Protein AF-A0A6A7A1Z9-F1 (afdb_monomer_lite)

pLDDT: mean 94.37, std 4.96, range [67.94, 98.5]

Structure (mmCIF, N/CA/C/O backbone):
data_AF-A0A6A7A1Z9-F1
#
_entry.id   AF-A0A6A7A1Z9-F1
#
loop_
_atom_site.group_PDB
_atom_site.id
_atom_site.type_symbol
_atom_site.label_atom_id
_atom_site.label_alt_id
_atom_site.label_comp_id
_atom_site.label_asym_id
_atom_site.label_entity_id
_atom_site.label_seq_id
_atom_site.pdbx_PDB_ins_code
_atom_site.Cartn_x
_atom_site.Cartn_y
_atom_site.Cartn_z
_atom_site.occupancy
_atom_site.B_iso_or_equiv
_atom_site.auth_seq_id
_atom_site.auth_comp_id
_atom_site.auth_asym_id
_atom_site.auth_atom_id
_atom_site.pdbx_PDB_model_num
ATOM 1 N N . MET A 1 1 ? 16.306 0.313 -4.222 1.00 85.00 1 MET A N 1
ATOM 2 C CA . MET A 1 1 ? 15.863 0.149 -2.815 1.00 85.00 1 MET A CA 1
ATOM 3 C C . MET A 1 1 ? 15.657 1.479 -2.094 1.00 85.00 1 MET A C 1
ATOM 5 O O . MET A 1 1 ? 14.545 1.707 -1.637 1.00 85.00 1 MET A O 1
ATOM 9 N N . LEU A 1 2 ? 16.649 2.381 -2.042 1.00 94.88 2 LEU A N 1
ATOM 10 C CA . LEU A 1 2 ? 16.515 3.678 -1.349 1.00 94.88 2 LEU A CA 1
ATOM 11 C C . LEU A 1 2 ? 15.323 4.528 -1.832 1.00 94.88 2 LEU A C 1
ATOM 13 O O . LEU A 1 2 ? 14.575 5.044 -1.009 1.00 94.88 2 LEU A O 1
ATOM 17 N N . TRP A 1 3 ? 15.114 4.626 -3.151 1.00 96.19 3 TRP A N 1
ATOM 18 C CA . TRP A 1 3 ? 14.000 5.391 -3.727 1.00 96.19 3 TRP A CA 1
ATOM 19 C C . TRP A 1 3 ? 12.633 4.916 -3.212 1.00 96.19 3 TRP A C 1
ATOM 21 O O . TRP A 1 3 ? 11.876 5.712 -2.663 1.00 96.19 3 TRP A O 1
ATOM 31 N N . VAL A 1 4 ? 12.357 3.608 -3.298 1.00 96.06 4 VAL A N 1
ATOM 32 C CA . VAL A 1 4 ? 11.099 3.009 -2.812 1.00 96.06 4 VAL A CA 1
ATOM 33 C C . VAL A 1 4 ? 10.915 3.278 -1.322 1.00 96.06 4 VAL A C 1
ATOM 35 O O . VAL A 1 4 ? 9.828 3.658 -0.897 1.00 96.06 4 VAL A O 1
ATOM 38 N N . TRP A 1 5 ? 11.979 3.120 -0.530 1.00 96.69 5 TRP A N 1
ATOM 39 C CA . TRP A 1 5 ? 11.922 3.358 0.910 1.00 96.69 5 TRP A CA 1
ATOM 40 C C . TRP A 1 5 ? 11.535 4.804 1.240 1.00 96.69 5 TRP A C 1
ATOM 42 O O . TRP A 1 5 ? 10.653 5.021 2.066 1.00 96.69 5 TRP A O 1
ATOM 52 N N . LEU A 1 6 ? 12.136 5.792 0.567 1.00 97.25 6 LEU A N 1
ATOM 53 C CA . LEU A 1 6 ? 11.834 7.205 0.804 1.00 97.25 6 LEU A CA 1
ATOM 54 C C . LEU A 1 6 ? 10.418 7.592 0.347 1.00 97.25 6 LEU A C 1
ATOM 56 O O . LEU A 1 6 ? 9.717 8.304 1.065 1.00 97.25 6 LEU A O 1
ATOM 60 N N . VAL A 1 7 ? 9.973 7.094 -0.809 1.00 97.00 7 VAL A N 1
ATOM 61 C CA . VAL A 1 7 ? 8.607 7.315 -1.316 1.00 97.00 7 VAL A CA 1
ATOM 62 C C . VAL A 1 7 ? 7.569 6.702 -0.368 1.00 97.00 7 VAL A C 1
ATOM 64 O O . VAL A 1 7 ? 6.561 7.329 -0.032 1.00 97.00 7 VAL A O 1
ATOM 67 N N . MET A 1 8 ? 7.834 5.497 0.143 1.00 96.69 8 MET A N 1
ATOM 68 C CA . MET A 1 8 ? 6.981 4.862 1.148 1.00 96.69 8 MET A CA 1
ATOM 69 C C . MET A 1 8 ? 7.016 5.599 2.485 1.00 96.69 8 MET A C 1
ATOM 71 O O . MET A 1 8 ? 5.975 5.740 3.127 1.00 96.69 8 MET A O 1
ATOM 75 N N . LEU A 1 9 ? 8.172 6.129 2.895 1.00 96.75 9 LEU A N 1
ATOM 76 C CA . LEU A 1 9 ? 8.266 6.975 4.081 1.00 96.75 9 LEU A CA 1
ATOM 77 C C . LEU A 1 9 ? 7.333 8.187 3.948 1.00 96.75 9 LEU A C 1
ATOM 79 O O . LEU A 1 9 ? 6.544 8.436 4.858 1.00 96.75 9 LEU A O 1
ATOM 83 N N . GLN A 1 10 ? 7.323 8.871 2.800 1.00 96.31 10 GLN A N 1
ATOM 84 C CA . GLN A 1 10 ? 6.397 9.983 2.548 1.00 96.31 10 GLN A CA 1
ATOM 85 C C . GLN A 1 10 ? 4.931 9.566 2.656 1.00 96.31 10 GLN A C 1
ATOM 87 O O . GLN A 1 10 ? 4.157 10.238 3.340 1.00 96.31 10 GLN A O 1
ATOM 92 N N . PHE A 1 11 ? 4.549 8.444 2.038 1.00 96.75 11 PHE A N 1
ATOM 93 C CA . PHE A 1 11 ? 3.192 7.911 2.171 1.00 96.75 11 PHE A CA 1
ATOM 94 C C . PHE A 1 11 ? 2.829 7.656 3.640 1.00 96.75 11 PHE A C 1
ATOM 96 O O . PHE A 1 11 ? 1.769 8.081 4.096 1.00 96.75 11 PHE A O 1
ATOM 103 N N . THR A 1 12 ? 3.714 7.016 4.411 1.00 96.19 12 THR A N 1
ATOM 104 C CA . THR A 1 12 ? 3.440 6.712 5.826 1.00 96.19 12 THR A CA 1
ATOM 105 C C . THR A 1 12 ? 3.370 7.958 6.710 1.00 96.19 12 THR A C 1
ATOM 107 O O . THR A 1 12 ? 2.589 7.966 7.664 1.00 96.19 12 THR A O 1
ATOM 110 N N . LEU A 1 13 ? 4.135 9.011 6.401 1.00 96.94 13 LEU A N 1
ATOM 111 C CA . LEU A 1 13 ? 4.052 10.304 7.084 1.00 96.94 13 LEU A CA 1
ATOM 112 C C . LEU A 1 13 ? 2.709 10.981 6.796 1.00 96.94 13 LEU A C 1
ATOM 114 O O . LEU A 1 13 ? 2.025 11.404 7.728 1.00 96.94 13 LEU A O 1
ATOM 118 N N . HIS A 1 14 ? 2.292 11.021 5.528 1.00 96.69 14 HIS A N 1
ATOM 119 C CA . HIS A 1 14 ? 0.972 11.525 5.139 1.00 96.69 14 HIS A CA 1
ATOM 120 C C . HIS A 1 14 ? -0.167 10.766 5.798 1.00 96.69 14 HIS A C 1
ATOM 122 O O . HIS A 1 14 ? -1.111 11.378 6.291 1.00 96.69 14 HIS A O 1
ATOM 128 N N . ASN A 1 15 ? -0.048 9.443 5.858 1.00 95.56 15 ASN A N 1
ATOM 129 C CA . ASN A 1 15 ? -1.079 8.588 6.418 1.00 95.56 15 ASN A CA 1
ATOM 130 C C . ASN A 1 15 ? -1.309 8.816 7.916 1.00 95.56 15 ASN A C 1
ATOM 132 O O . ASN A 1 15 ? -2.441 8.683 8.374 1.00 95.56 15 ASN A O 1
ATOM 136 N N . GLN A 1 16 ? -0.271 9.201 8.662 1.00 95.06 16 GLN A N 1
ATOM 137 C CA . GLN A 1 16 ? -0.332 9.303 10.123 1.00 95.06 16 GLN A CA 1
ATOM 138 C C . GLN A 1 16 ? -0.456 10.737 10.656 1.00 95.06 16 GLN A C 1
ATOM 140 O O . GLN A 1 16 ? -0.955 10.920 11.759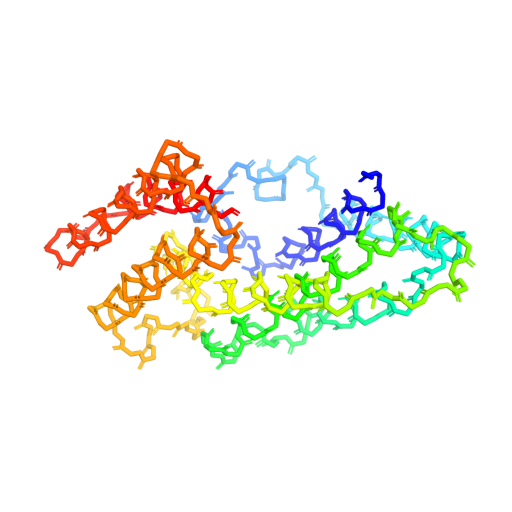 1.00 95.06 16 GLN A O 1
ATOM 145 N N . ARG A 1 17 ? 0.005 11.766 9.927 1.00 95.38 17 ARG A N 1
ATOM 146 C CA . ARG A 1 17 ? 0.184 13.131 10.479 1.00 95.38 17 ARG A CA 1
ATOM 147 C C . ARG A 1 17 ? -1.100 13.885 10.842 1.00 95.38 17 ARG A C 1
ATOM 149 O O . ARG A 1 17 ? -1.019 14.902 11.528 1.00 95.38 17 ARG A O 1
ATOM 156 N N . ARG A 1 18 ? -2.258 13.454 10.338 1.00 93.38 18 ARG A N 1
ATOM 157 C CA . ARG A 1 18 ? -3.542 14.145 10.530 1.00 93.38 18 ARG A CA 1
ATOM 158 C C . ARG A 1 18 ? -4.154 13.816 11.901 1.00 93.38 18 ARG A C 1
ATOM 160 O O . ARG A 1 18 ? -4.056 12.663 12.317 1.00 93.38 18 ARG A O 1
ATOM 167 N N . PRO A 1 19 ? -4.815 14.771 12.585 1.00 92.50 19 PRO A N 1
ATOM 168 C CA . PRO A 1 19 ? -5.460 14.514 13.876 1.00 92.50 19 PRO A CA 1
ATOM 169 C C . PRO A 1 19 ? -6.416 13.315 13.847 1.00 92.50 19 PRO A C 1
ATOM 171 O O . PRO A 1 19 ? -6.385 12.472 14.740 1.00 92.50 19 PRO A O 1
ATOM 174 N N . GLU A 1 20 ? -7.207 13.187 12.784 1.00 91.62 20 GLU A N 1
ATOM 175 C CA . GLU A 1 20 ? -8.169 12.100 12.604 1.00 91.62 20 GLU A CA 1
ATOM 176 C C . GLU A 1 20 ? -7.462 10.747 12.449 1.00 91.62 20 GLU A C 1
ATOM 178 O O . GLU A 1 20 ? -7.899 9.749 13.019 1.00 91.62 20 GLU A O 1
ATOM 183 N N . SER A 1 21 ? -6.333 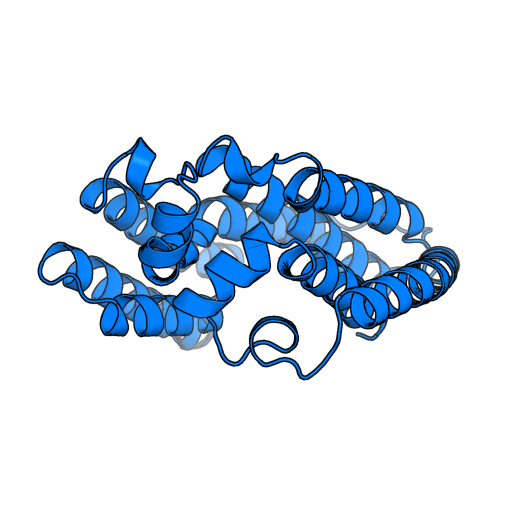10.722 11.730 1.00 92.81 21 SER A N 1
ATOM 184 C CA . SER A 1 21 ? -5.497 9.524 11.594 1.00 92.81 21 SER A CA 1
ATOM 185 C C . SER A 1 21 ? -4.854 9.116 12.916 1.00 92.81 21 SER A C 1
ATOM 187 O O . SER A 1 21 ? -4.749 7.927 13.195 1.00 92.81 21 SER A O 1
ATOM 189 N N . ILE A 1 22 ? -4.458 10.074 13.758 1.00 95.06 22 ILE A N 1
ATOM 190 C CA . ILE A 1 22 ? -3.911 9.787 15.091 1.00 95.06 22 ILE A CA 1
ATOM 191 C C . ILE A 1 22 ? -4.991 9.172 15.989 1.00 95.06 22 ILE A C 1
ATOM 193 O O . ILE A 1 22 ? -4.706 8.227 16.721 1.00 95.06 22 ILE A O 1
ATOM 197 N N . ILE A 1 23 ? -6.232 9.663 15.931 1.00 93.06 23 ILE A N 1
ATOM 198 C CA . ILE A 1 23 ? -7.362 9.090 16.684 1.00 93.06 23 ILE A CA 1
ATOM 199 C C . ILE A 1 23 ? -7.640 7.647 16.235 1.00 93.06 23 ILE A C 1
ATOM 201 O O . ILE A 1 23 ? -7.760 6.757 17.074 1.00 93.06 23 ILE A O 1
ATOM 205 N N . GLU A 1 24 ? -7.689 7.399 14.925 1.00 93.00 24 GLU A N 1
ATOM 206 C CA . GLU A 1 24 ? -7.852 6.053 14.359 1.00 93.00 24 GLU A CA 1
ATOM 207 C C . GLU A 1 24 ? -6.711 5.116 14.761 1.00 93.00 24 GLU A C 1
ATOM 209 O O . GLU A 1 24 ? -6.946 3.994 15.218 1.00 93.00 24 GLU A O 1
ATOM 214 N N . ASP A 1 25 ? -5.467 5.572 14.628 1.00 95.38 25 ASP A N 1
ATOM 215 C CA . ASP A 1 25 ? -4.307 4.753 14.943 1.00 95.38 25 ASP A CA 1
ATOM 216 C C . ASP A 1 25 ? -4.141 4.533 16.452 1.00 95.38 25 ASP A C 1
ATOM 218 O O . ASP A 1 25 ? -3.613 3.496 16.833 1.00 95.38 25 ASP A O 1
ATOM 222 N N . ASN A 1 26 ? -4.631 5.411 17.332 1.00 95.75 26 ASN A N 1
ATOM 223 C CA . ASN A 1 26 ? -4.683 5.120 18.772 1.00 95.75 26 ASN A CA 1
ATOM 224 C C . ASN A 1 26 ? -5.536 3.881 19.086 1.00 95.75 26 ASN A C 1
ATOM 226 O O . ASN A 1 26 ? -5.249 3.165 20.043 1.00 95.75 26 ASN A O 1
ATOM 230 N N . ILE A 1 27 ? -6.554 3.607 18.268 1.00 95.19 27 ILE A N 1
ATOM 231 C CA . ILE A 1 27 ? -7.406 2.422 18.399 1.00 95.19 27 ILE A CA 1
ATOM 232 C C . ILE A 1 27 ? -6.734 1.226 17.719 1.00 95.19 27 ILE A C 1
ATOM 234 O O . ILE A 1 27 ? -6.479 0.198 18.345 1.00 95.19 27 ILE A O 1
ATOM 238 N N . ASN A 1 28 ? -6.419 1.356 16.429 1.00 93.62 28 ASN A N 1
ATOM 239 C CA . ASN A 1 28 ? -5.992 0.219 15.616 1.00 93.62 28 ASN A CA 1
ATOM 240 C C . ASN A 1 28 ? -4.511 -0.147 15.840 1.00 93.62 28 ASN A C 1
ATOM 242 O O . ASN A 1 28 ? -4.133 -1.324 15.776 1.00 93.62 28 ASN A O 1
ATOM 246 N N . LYS A 1 29 ? -3.652 0.868 16.005 1.00 94.25 29 LYS A N 1
ATOM 247 C CA . LYS A 1 29 ? -2.185 0.800 15.862 1.00 94.25 29 LYS A CA 1
ATOM 248 C C . LYS A 1 29 ? -1.437 1.705 16.872 1.00 94.25 29 LYS A C 1
ATOM 250 O O . LYS A 1 29 ? -0.551 2.458 16.452 1.00 94.25 29 LYS A O 1
ATOM 255 N N . PRO A 1 30 ? -1.708 1.625 18.195 1.00 95.81 30 PRO A N 1
ATOM 256 C CA . PRO A 1 30 ? -1.188 2.579 19.192 1.00 95.81 30 PRO A CA 1
ATOM 257 C C . PRO A 1 30 ? 0.343 2.604 19.315 1.00 95.81 30 PRO A C 1
ATOM 259 O O . PRO A 1 30 ? 0.917 3.543 19.850 1.00 95.81 30 PRO A O 1
ATOM 262 N N . TRP A 1 31 ? 1.031 1.582 18.802 1.00 96.06 31 TRP A N 1
ATOM 263 C CA . TRP A 1 31 ? 2.493 1.503 18.772 1.00 96.06 31 TRP A CA 1
ATOM 264 C C . TRP A 1 31 ? 3.150 2.366 17.678 1.00 96.06 31 TRP A C 1
ATOM 266 O O . TRP A 1 31 ? 4.383 2.425 17.618 1.00 96.06 31 TRP A O 1
ATOM 276 N N . ARG A 1 32 ? 2.365 2.971 16.773 1.00 96.69 32 ARG A N 1
ATOM 277 C CA . ARG A 1 32 ? 2.870 3.835 15.695 1.00 96.69 32 ARG A CA 1
ATOM 278 C C . ARG A 1 32 ? 3.504 5.119 16.257 1.00 96.69 32 ARG A C 1
ATOM 280 O O . ARG A 1 32 ? 3.057 5.603 17.293 1.00 96.69 32 ARG A O 1
ATOM 287 N N . PRO A 1 33 ? 4.503 5.714 15.569 1.00 97.31 33 PRO A N 1
ATOM 288 C CA . PRO A 1 33 ? 5.288 6.825 16.112 1.00 97.31 33 PRO A CA 1
ATOM 289 C C . PRO A 1 33 ? 4.488 8.044 16.587 1.00 97.31 33 PRO A C 1
ATOM 291 O O . PRO A 1 33 ? 4.838 8.618 17.615 1.00 97.31 33 PRO A O 1
ATOM 294 N N . LEU A 1 34 ? 3.449 8.449 15.849 1.00 97.31 34 LEU A N 1
ATOM 295 C CA . LEU A 1 34 ? 2.630 9.617 16.191 1.00 97.31 34 LEU A CA 1
ATOM 296 C C . LEU A 1 34 ? 1.646 9.333 17.344 1.00 97.31 34 LEU A C 1
ATOM 298 O O . LEU A 1 34 ? 1.697 10.074 18.324 1.00 97.31 34 LEU A O 1
ATOM 302 N N . PRO A 1 35 ? 0.827 8.260 17.308 1.00 96.56 35 PRO A N 1
ATOM 303 C CA . PRO A 1 35 ? -0.001 7.857 18.452 1.00 96.56 35 PRO A CA 1
ATOM 304 C C . PRO A 1 35 ? 0.794 7.656 19.744 1.00 96.56 35 PRO A C 1
ATOM 306 O O . PRO A 1 35 ? 0.374 8.099 20.806 1.00 96.56 35 PRO A O 1
ATOM 309 N N . SER A 1 36 ? 1.985 7.053 19.656 1.00 97.12 36 SER A N 1
ATOM 310 C CA . SER A 1 36 ? 2.830 6.791 20.823 1.00 97.12 36 SER A CA 1
ATOM 311 C C . SER A 1 36 ? 3.710 7.980 21.240 1.00 97.12 36 SER A C 1
ATOM 313 O O . SER A 1 36 ? 4.612 7.796 22.055 1.00 97.12 36 SER A O 1
ATOM 315 N N . GLY A 1 37 ? 3.566 9.154 20.616 1.00 96.25 37 GLY A N 1
ATOM 316 C CA . GLY A 1 37 ? 4.324 10.363 20.961 1.00 96.25 37 GLY A CA 1
ATOM 317 C C . GLY A 1 37 ? 5.837 10.319 20.695 1.00 96.25 37 GLY A C 1
ATOM 318 O O . GLY A 1 37 ? 6.561 11.174 21.196 1.00 96.25 37 GLY A O 1
ATOM 319 N N . ARG A 1 38 ? 6.345 9.364 19.900 1.00 97.56 38 ARG A N 1
ATOM 320 C CA . ARG A 1 38 ? 7.786 9.263 19.559 1.00 97.56 38 ARG A CA 1
ATOM 321 C C . ARG A 1 38 ? 8.247 10.364 18.604 1.00 97.56 38 ARG A C 1
ATOM 323 O O . ARG A 1 38 ? 9.441 10.610 18.474 1.00 97.56 38 ARG A O 1
ATOM 330 N N . ILE A 1 39 ? 7.309 10.998 17.907 1.00 97.62 39 ILE A N 1
ATOM 331 C CA . ILE A 1 39 ? 7.545 12.161 17.055 1.00 97.62 39 ILE A CA 1
ATOM 332 C C . ILE A 1 39 ? 6.347 13.103 17.157 1.00 97.62 39 ILE A C 1
ATOM 334 O O . ILE A 1 39 ? 5.206 12.656 17.251 1.00 97.62 39 ILE A O 1
ATOM 338 N N . SER A 1 40 ? 6.590 14.413 17.131 1.00 97.44 40 SER A N 1
ATOM 339 C CA . SER A 1 40 ? 5.515 15.407 17.069 1.00 97.44 40 SER A CA 1
ATOM 340 C C . SER A 1 40 ? 4.978 15.557 15.642 1.00 97.44 40 SER A C 1
ATOM 342 O O . SER A 1 40 ? 5.693 15.316 14.669 1.00 97.44 40 SER A O 1
ATOM 344 N N . VAL A 1 41 ? 3.744 16.049 15.487 1.00 97.12 41 VAL A N 1
ATOM 345 C CA . VAL A 1 41 ? 3.179 16.387 14.162 1.00 97.12 41 VAL A CA 1
ATOM 346 C C . VAL A 1 41 ? 4.068 17.396 13.422 1.00 97.12 41 VAL A C 1
ATOM 348 O O . VAL A 1 41 ? 4.300 17.263 12.222 1.00 97.12 41 VAL A O 1
ATOM 351 N N . LYS A 1 42 ? 4.641 18.372 14.143 1.00 97.69 42 LYS A N 1
ATOM 352 C CA . LYS A 1 42 ? 5.612 19.327 13.584 1.00 97.69 42 LYS A CA 1
ATOM 353 C C . LYS A 1 42 ? 6.861 18.614 13.054 1.00 97.69 42 LYS A C 1
ATOM 355 O O . LYS A 1 42 ? 7.288 18.900 11.939 1.00 97.69 42 LYS A O 1
ATOM 360 N N . GLY A 1 43 ? 7.407 17.662 13.814 1.00 97.88 43 GLY A N 1
ATOM 361 C CA . GLY A 1 43 ? 8.542 16.840 13.388 1.00 97.88 43 GLY A CA 1
ATOM 362 C C . GLY A 1 43 ? 8.223 15.981 12.163 1.00 97.88 43 GLY A C 1
ATOM 363 O O . GLY A 1 43 ? 9.008 15.942 11.221 1.00 97.88 43 GLY A O 1
ATOM 364 N N . ALA A 1 44 ? 7.041 15.361 12.123 1.00 97.62 44 ALA A N 1
ATOM 365 C CA . ALA A 1 44 ? 6.588 14.583 10.971 1.00 97.62 44 ALA A CA 1
ATOM 366 C C . ALA A 1 44 ? 6.437 15.449 9.705 1.00 97.62 44 ALA A C 1
ATOM 368 O O . ALA A 1 44 ? 6.855 15.030 8.628 1.00 97.62 44 ALA A O 1
ATOM 369 N N . ASN A 1 45 ? 5.911 16.674 9.828 1.00 97.31 45 ASN A N 1
ATOM 370 C CA . ASN A 1 45 ? 5.833 17.625 8.713 1.00 97.31 45 ASN A CA 1
ATOM 371 C C . ASN A 1 45 ? 7.222 18.075 8.233 1.00 97.31 45 ASN A C 1
ATOM 373 O O . ASN A 1 45 ? 7.434 18.210 7.030 1.00 97.31 45 ASN A O 1
ATOM 377 N N . TYR A 1 46 ? 8.179 18.267 9.147 1.00 97.88 46 TYR A N 1
ATOM 378 C CA . TYR A 1 46 ? 9.560 18.575 8.773 1.00 97.88 46 TYR A CA 1
ATOM 379 C C . TYR A 1 46 ? 10.213 17.416 8.004 1.00 97.88 46 TYR A C 1
ATOM 381 O O . TYR A 1 46 ? 10.780 17.631 6.935 1.00 97.88 46 TYR A O 1
ATOM 389 N N . LEU A 1 47 ? 10.068 16.175 8.486 1.00 97.44 47 LEU A N 1
ATOM 390 C CA . LEU A 1 47 ? 10.541 14.989 7.759 1.00 97.44 47 LEU A CA 1
ATOM 391 C C . LEU A 1 47 ? 9.876 14.856 6.387 1.00 97.44 47 LEU A C 1
ATOM 393 O O . LEU A 1 47 ? 10.539 14.511 5.411 1.00 97.44 47 LEU A O 1
ATOM 397 N N . LEU A 1 48 ? 8.580 15.155 6.292 1.00 96.88 48 LEU A N 1
ATOM 398 C CA . LEU A 1 48 ? 7.856 15.126 5.027 1.00 96.88 48 LEU A CA 1
ATOM 399 C C . LEU A 1 48 ? 8.427 16.151 4.033 1.00 96.88 48 LEU A C 1
ATOM 401 O O . LEU A 1 48 ? 8.647 15.824 2.871 1.00 96.88 48 LEU A O 1
ATOM 405 N N . PHE A 1 49 ? 8.737 17.364 4.491 1.00 97.56 49 PHE A N 1
ATOM 406 C CA . PHE A 1 49 ? 9.388 18.382 3.665 1.00 97.56 49 PHE A CA 1
ATOM 407 C C . PHE A 1 49 ? 10.779 17.939 3.182 1.00 97.56 49 PHE A C 1
ATOM 409 O O . PHE A 1 49 ? 11.062 17.984 1.987 1.00 97.56 49 PHE A O 1
ATOM 416 N N . VAL A 1 50 ? 11.630 17.442 4.086 1.00 97.38 50 VAL A N 1
ATOM 417 C CA . VAL A 1 50 ? 12.981 16.970 3.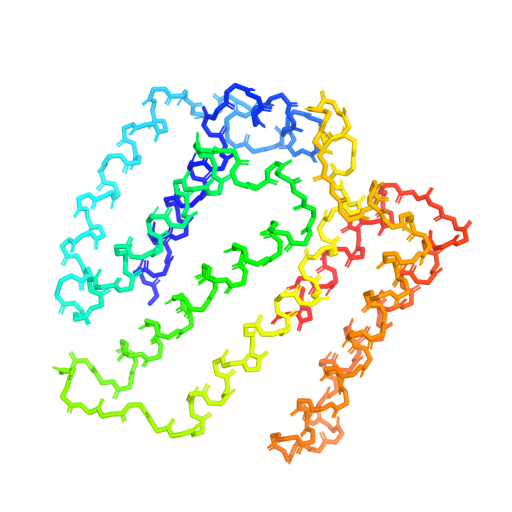733 1.00 97.38 50 VAL A CA 1
ATOM 418 C C . VAL A 1 50 ? 12.922 15.806 2.741 1.00 97.38 50 VAL A C 1
ATOM 420 O O . VAL A 1 50 ? 13.662 15.784 1.758 1.00 97.38 50 VAL A O 1
ATOM 423 N N . THR A 1 51 ? 12.013 14.854 2.959 1.00 96.31 51 THR A N 1
ATOM 424 C CA . THR A 1 51 ? 11.827 13.723 2.041 1.00 96.31 51 THR A CA 1
ATOM 425 C C . THR A 1 51 ? 11.301 14.173 0.680 1.00 96.31 51 THR A C 1
ATOM 427 O O . THR A 1 51 ? 11.756 13.634 -0.322 1.00 96.31 51 THR A O 1
ATOM 430 N N . TYR A 1 52 ? 10.443 15.199 0.594 1.00 97.19 52 TYR A N 1
ATOM 431 C CA . TYR A 1 52 ? 10.054 15.787 -0.696 1.00 97.19 52 TYR A CA 1
ATOM 432 C C . TYR A 1 52 ? 11.248 16.286 -1.497 1.00 97.19 52 TYR A C 1
ATOM 434 O O . TYR A 1 52 ? 11.359 15.950 -2.676 1.00 97.19 52 TYR A O 1
ATOM 442 N N . LEU A 1 53 ? 12.163 17.024 -0.870 1.00 97.19 53 LEU A N 1
ATOM 443 C CA . LEU A 1 53 ? 13.361 17.509 -1.553 1.00 97.19 53 LEU A CA 1
ATOM 444 C C . LEU A 1 53 ? 14.258 16.348 -1.997 1.00 97.19 53 LEU A C 1
ATOM 446 O O . LEU A 1 53 ? 14.608 16.248 -3.173 1.00 97.19 53 LEU A O 1
ATOM 450 N N . ALA A 1 54 ? 14.568 15.430 -1.077 1.00 96.69 54 ALA A N 1
ATOM 451 C CA . ALA A 1 54 ? 15.454 14.301 -1.346 1.00 96.69 54 ALA A CA 1
ATOM 452 C C . ALA A 1 54 ? 14.912 13.381 -2.453 1.00 96.69 54 ALA A C 1
ATOM 454 O O . ALA A 1 54 ? 15.642 13.014 -3.374 1.00 96.69 54 ALA A O 1
ATOM 455 N N . VAL A 1 55 ? 13.624 13.031 -2.398 1.00 97.00 55 VAL A N 1
ATOM 456 C CA . VAL A 1 55 ? 12.999 12.144 -3.387 1.00 97.00 55 VAL A CA 1
ATOM 457 C C . VAL A 1 55 ? 12.827 12.838 -4.727 1.00 97.00 55 VAL A C 1
ATOM 459 O O . VAL A 1 55 ? 12.979 12.173 -5.746 1.00 97.00 55 VAL A O 1
ATOM 462 N N . SER A 1 56 ? 12.570 14.147 -4.767 1.00 97.62 56 SER A N 1
ATOM 463 C CA . SER A 1 56 ? 12.500 14.883 -6.037 1.00 97.62 56 SER A CA 1
ATOM 464 C C . SER A 1 56 ? 13.831 14.815 -6.786 1.00 97.62 56 SER A C 1
ATOM 466 O O . SER A 1 56 ? 13.856 14.425 -7.953 1.00 97.62 56 SER A O 1
ATOM 468 N N . VAL A 1 57 ? 14.941 15.109 -6.096 1.00 97.44 57 VAL A N 1
ATOM 469 C CA . VAL A 1 57 ? 16.295 15.023 -6.670 1.00 97.44 57 VAL A CA 1
ATOM 470 C C . VAL A 1 57 ? 16.601 13.595 -7.113 1.00 97.44 57 VAL A C 1
ATOM 472 O O . VAL A 1 57 ? 16.997 13.376 -8.256 1.00 97.44 57 VAL A O 1
ATOM 475 N N . LEU A 1 58 ? 16.354 12.613 -6.244 1.00 96.56 58 LEU A N 1
ATOM 476 C CA . LEU A 1 58 ? 16.621 11.213 -6.556 1.00 96.56 58 LEU A CA 1
ATOM 477 C C . LEU A 1 58 ? 15.762 10.712 -7.729 1.00 96.56 58 LEU A C 1
ATOM 479 O O . LEU A 1 58 ? 16.247 9.982 -8.584 1.00 96.56 58 LEU A O 1
ATOM 483 N N . SER A 1 59 ? 14.495 11.120 -7.806 1.00 96.38 59 SER A N 1
ATOM 484 C CA . SER A 1 59 ? 13.593 10.738 -8.900 1.00 96.38 59 SER A CA 1
ATOM 485 C C . SER A 1 59 ? 14.007 11.357 -10.229 1.00 96.38 59 SER A C 1
ATOM 487 O O . SER A 1 59 ? 13.839 10.718 -11.264 1.00 96.38 59 SER A O 1
ATOM 489 N N . PHE A 1 60 ? 14.543 12.580 -10.208 1.00 95.19 60 PHE A N 1
ATOM 490 C CA . PHE A 1 60 ? 15.118 13.215 -11.389 1.00 95.19 60 PHE A CA 1
ATOM 491 C C . PHE A 1 60 ? 16.361 12.457 -11.870 1.00 95.19 60 PHE A C 1
ATOM 493 O O . PHE A 1 60 ? 16.416 12.060 -13.029 1.00 95.19 60 PHE A O 1
ATOM 500 N N . GLN A 1 61 ? 17.303 12.169 -10.966 1.00 93.88 61 GLN A N 1
ATOM 501 C CA . GLN A 1 61 ? 18.529 11.423 -11.282 1.00 93.88 61 GLN A CA 1
ATOM 502 C C . GLN A 1 61 ? 18.254 10.011 -11.814 1.00 93.88 61 GLN A C 1
ATOM 504 O O . GLN A 1 61 ? 18.983 9.523 -12.667 1.00 93.88 61 GLN A O 1
ATOM 509 N N . LEU A 1 62 ? 17.201 9.362 -11.315 1.00 93.00 62 LEU A N 1
ATOM 510 C CA . LEU A 1 62 ? 16.798 8.015 -11.719 1.00 93.00 62 LEU A CA 1
ATOM 511 C C . LEU A 1 62 ? 15.819 7.990 -12.908 1.00 93.00 62 LEU A C 1
ATOM 513 O O . LEU A 1 62 ? 15.299 6.927 -13.238 1.00 93.00 62 LEU A O 1
ATOM 517 N N . GLY A 1 63 ? 15.489 9.139 -13.509 1.00 92.38 63 GLY A N 1
ATOM 518 C CA . GLY A 1 63 ? 14.583 9.199 -14.663 1.00 92.38 63 GLY A CA 1
ATOM 519 C C . GLY A 1 63 ? 13.138 8.759 -14.369 1.00 92.38 63 GLY A C 1
ATOM 520 O O . GLY A 1 63 ? 12.418 8.334 -15.273 1.00 92.38 63 GLY A O 1
ATOM 521 N N . VAL A 1 64 ? 12.688 8.848 -13.112 1.00 95.00 64 VAL A N 1
ATOM 522 C CA . VAL A 1 64 ? 11.339 8.438 -12.662 1.00 95.00 64 VAL A CA 1
ATOM 523 C C . VAL A 1 64 ? 10.517 9.590 -12.078 1.00 95.00 64 VAL A C 1
ATOM 525 O O . VAL A 1 64 ? 9.519 9.359 -11.394 1.00 95.00 64 VAL A O 1
ATOM 528 N N . ILE A 1 65 ? 10.888 10.840 -12.364 1.00 95.69 65 ILE A N 1
ATOM 529 C CA . ILE A 1 65 ? 10.210 12.028 -11.824 1.00 95.69 65 ILE A CA 1
ATOM 530 C C . ILE A 1 65 ? 8.696 12.034 -12.089 1.00 95.69 65 ILE A C 1
ATOM 532 O O . ILE A 1 65 ? 7.923 12.344 -11.186 1.00 95.69 65 ILE A O 1
ATOM 536 N N . THR A 1 66 ? 8.244 11.591 -13.267 1.00 95.44 66 THR A N 1
ATOM 537 C CA . THR A 1 66 ? 6.811 11.491 -13.591 1.00 95.44 66 THR A CA 1
ATOM 538 C C . THR A 1 66 ? 6.076 10.53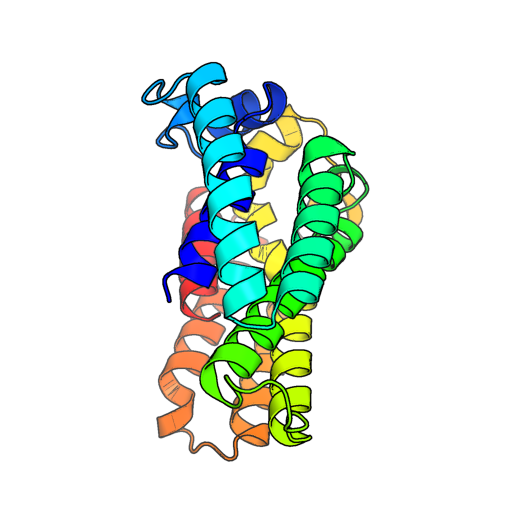1 -12.657 1.00 95.44 66 THR A C 1
ATOM 540 O O . THR A 1 66 ? 4.999 10.858 -12.164 1.00 95.44 66 THR A O 1
ATOM 543 N N . HIS A 1 67 ? 6.671 9.373 -12.354 1.00 96.62 67 HIS A N 1
ATOM 544 C CA . HIS A 1 67 ? 6.094 8.413 -11.412 1.00 96.62 67 HIS A CA 1
ATOM 545 C C . HIS A 1 67 ? 5.973 9.019 -10.019 1.00 96.62 67 HIS A C 1
ATOM 547 O O . HIS A 1 67 ? 4.948 8.858 -9.363 1.00 96.62 67 HIS A O 1
ATOM 553 N N . PHE A 1 68 ? 7.006 9.740 -9.584 1.00 97.50 68 PHE A N 1
ATOM 554 C CA . PHE A 1 68 ? 7.018 10.395 -8.287 1.00 97.50 68 PHE A CA 1
ATOM 555 C C . PHE A 1 68 ? 5.956 11.499 -8.165 1.00 97.50 68 PHE A C 1
ATOM 557 O O . PHE A 1 68 ? 5.260 11.565 -7.151 1.00 97.50 68 PHE A O 1
ATOM 564 N N . VAL A 1 69 ? 5.787 12.334 -9.195 1.00 98.12 69 VAL A N 1
ATOM 565 C CA . VAL A 1 69 ? 4.759 13.389 -9.215 1.00 98.12 69 VAL A CA 1
ATOM 566 C C . VAL A 1 69 ? 3.357 12.781 -9.165 1.00 98.12 69 VAL A C 1
ATOM 568 O O . VAL A 1 69 ? 2.543 13.196 -8.339 1.00 98.12 69 VAL A O 1
ATOM 571 N N . VAL A 1 70 ? 3.086 11.761 -9.987 1.00 98.31 70 VAL A N 1
ATOM 572 C CA . VAL A 1 70 ? 1.791 11.060 -9.984 1.00 98.31 70 VAL A CA 1
ATOM 573 C C . VAL A 1 70 ? 1.540 10.389 -8.634 1.00 98.31 70 VAL A C 1
ATOM 575 O O . VAL A 1 70 ? 0.472 10.577 -8.054 1.00 98.31 70 VAL A O 1
ATOM 578 N N . PHE A 1 71 ? 2.527 9.671 -8.091 1.00 98.12 71 PHE A N 1
ATOM 579 C CA . PHE A 1 71 ? 2.424 9.037 -6.777 1.00 98.12 71 PHE A CA 1
ATOM 580 C C . PHE A 1 71 ? 2.127 10.065 -5.683 1.00 98.12 71 PHE A C 1
ATOM 582 O O . PHE A 1 71 ? 1.202 9.878 -4.900 1.00 98.12 71 PHE A O 1
ATOM 589 N N . THR A 1 72 ? 2.851 11.185 -5.662 1.00 97.81 72 THR A N 1
ATOM 590 C CA . THR A 1 72 ? 2.620 12.281 -4.710 1.00 97.81 72 THR A CA 1
ATOM 591 C C . THR A 1 72 ? 1.199 12.829 -4.826 1.00 97.81 72 THR A C 1
ATOM 593 O O . THR A 1 72 ? 0.518 12.982 -3.814 1.00 97.81 72 THR A O 1
ATOM 596 N N . GLY A 1 73 ? 0.716 13.068 -6.049 1.00 98.12 73 GLY A N 1
ATOM 597 C CA . GLY A 1 73 ? -0.661 13.497 -6.292 1.00 98.12 73 GLY A CA 1
ATOM 598 C C . GLY A 1 73 ? -1.689 12.503 -5.742 1.00 98.12 73 GLY A C 1
ATOM 599 O O . GLY A 1 73 ? -2.623 12.905 -5.048 1.00 98.12 73 GLY A O 1
ATOM 600 N N . LEU A 1 74 ? -1.483 11.203 -5.974 1.00 98.19 74 LEU A N 1
ATOM 601 C CA . LEU A 1 74 ? -2.335 10.135 -5.444 1.00 98.19 74 LEU A CA 1
ATOM 602 C C . LEU A 1 74 ? -2.296 10.066 -3.912 1.00 98.19 74 LEU A C 1
ATOM 604 O O . LEU A 1 74 ? -3.341 9.895 -3.291 1.00 98.19 74 LEU A O 1
ATOM 608 N N . VAL A 1 75 ? -1.127 10.235 -3.289 1.00 97.19 75 VAL A N 1
ATOM 609 C CA . VAL A 1 75 ? -0.960 10.232 -1.825 1.00 97.19 75 VAL A CA 1
ATOM 610 C C . VAL A 1 75 ? -1.685 11.416 -1.190 1.00 97.19 75 VAL A C 1
ATOM 612 O O . VAL A 1 75 ? -2.396 11.229 -0.199 1.00 97.19 75 VAL A O 1
ATOM 615 N N . CYS A 1 76 ? -1.538 12.612 -1.765 1.00 96.81 76 CYS A N 1
ATOM 616 C CA . CYS A 1 76 ? -2.261 13.807 -1.338 1.00 96.81 76 CYS A CA 1
ATOM 617 C C . CYS A 1 76 ? -3.771 13.616 -1.527 1.00 96.81 76 CYS A C 1
ATOM 619 O O . CYS A 1 76 ? -4.550 13.919 -0.627 1.00 96.81 76 CYS A O 1
ATOM 621 N N . TRP A 1 77 ? -4.210 13.041 -2.650 1.00 97.25 77 TRP A N 1
ATOM 622 C CA . TRP A 1 77 ? -5.629 12.751 -2.852 1.00 97.25 77 TRP A CA 1
ATOM 623 C C . TRP A 1 77 ? -6.152 11.753 -1.814 1.00 97.25 77 TRP A C 1
ATOM 625 O O . TRP A 1 77 ? -7.187 11.984 -1.189 1.00 97.25 77 TRP A O 1
ATOM 635 N N . TYR A 1 78 ? -5.408 10.676 -1.576 1.00 96.06 78 TYR A N 1
ATOM 636 C CA . TYR A 1 78 ? -5.762 9.640 -0.618 1.00 96.06 78 TYR A CA 1
ATOM 637 C C . TYR A 1 78 ? -5.888 10.195 0.807 1.00 96.06 78 TYR A C 1
ATOM 639 O O . TYR A 1 78 ? -6.905 9.946 1.456 1.00 96.06 78 TYR A O 1
ATOM 647 N N . ASN A 1 79 ? -4.879 10.928 1.291 1.00 94.69 79 ASN A N 1
ATOM 648 C CA . ASN A 1 79 ? -4.761 11.309 2.704 1.00 94.69 79 ASN A CA 1
ATOM 649 C C . ASN A 1 79 ? -5.257 12.728 3.011 1.00 94.69 79 ASN A C 1
ATOM 651 O O . ASN A 1 79 ? -5.867 12.941 4.053 1.00 94.69 79 ASN A O 1
ATOM 655 N N . ASP A 1 80 ? -4.983 13.701 2.142 1.00 92.69 80 ASP A N 1
ATOM 656 C CA . ASP A 1 80 ? -5.221 15.121 2.428 1.00 92.69 80 ASP A CA 1
ATOM 657 C C . ASP A 1 80 ? -6.538 15.642 1.851 1.00 92.69 80 ASP A C 1
ATOM 659 O O . ASP A 1 80 ? -7.152 16.523 2.448 1.00 92.69 80 ASP A O 1
ATOM 663 N N . LEU A 1 81 ? -6.982 15.100 0.713 1.00 93.25 81 LEU A N 1
ATOM 664 C CA . LEU A 1 81 ? -8.222 15.512 0.039 1.00 93.25 81 LEU A CA 1
ATOM 665 C C . LEU A 1 81 ? -9.398 14.557 0.310 1.00 93.25 81 LEU A C 1
ATOM 667 O O . LEU A 1 81 ? -10.406 14.595 -0.399 1.00 93.25 81 LEU A O 1
ATOM 671 N N . GLY A 1 82 ? -9.259 13.660 1.293 1.00 90.31 82 GLY A N 1
ATOM 672 C CA . GLY A 1 82 ? -10.312 12.727 1.709 1.00 90.31 82 GLY A CA 1
ATOM 673 C C . GLY A 1 82 ? -10.698 11.691 0.648 1.00 90.31 82 GLY A C 1
ATOM 674 O O . GLY A 1 82 ? -11.764 11.084 0.731 1.00 90.31 82 GLY A O 1
ATOM 675 N N . GLY A 1 83 ? -9.863 11.467 -0.374 1.00 92.25 83 GLY A N 1
ATOM 676 C CA . GLY A 1 83 ? -10.138 10.483 -1.422 1.00 92.25 83 GLY A CA 1
ATOM 677 C C . GLY A 1 83 ? -10.363 9.094 -0.833 1.00 92.25 83 GLY A C 1
ATOM 678 O O . GLY A 1 83 ? -11.309 8.405 -1.198 1.00 92.25 83 GLY A O 1
ATOM 679 N N . SER A 1 84 ? -9.566 8.719 0.162 1.00 91.12 84 SER A N 1
ATOM 680 C CA . SER A 1 84 ? -9.668 7.412 0.803 1.00 91.12 84 SER A CA 1
ATOM 681 C C . SER A 1 84 ? -10.881 7.239 1.730 1.00 91.12 84 SER A C 1
ATOM 683 O O . SER A 1 84 ? -11.105 6.128 2.213 1.00 91.12 84 SER A O 1
ATOM 685 N N . ASP A 1 85 ? -11.666 8.292 1.965 1.00 90.06 85 ASP A N 1
ATOM 686 C CA . ASP A 1 85 ? -12.872 8.263 2.801 1.00 90.06 85 ASP A CA 1
ATOM 687 C C . ASP A 1 85 ? -14.166 8.162 1.972 1.00 90.06 85 ASP A C 1
ATOM 689 O O . ASP A 1 85 ? -15.242 7.963 2.534 1.00 90.06 85 ASP A O 1
ATOM 693 N N . ARG A 1 86 ? -14.077 8.268 0.633 1.00 87.50 86 ARG A N 1
ATOM 694 C CA . ARG A 1 86 ? -15.245 8.283 -0.269 1.00 87.50 86 ARG A CA 1
ATOM 695 C C . ARG A 1 86 ? -15.975 6.942 -0.348 1.00 87.50 86 ARG A C 1
ATOM 697 O O . ARG A 1 86 ? -17.198 6.911 -0.318 1.00 87.50 86 ARG A O 1
ATOM 704 N N . SER A 1 87 ? -15.238 5.849 -0.534 1.00 90.00 87 SER A N 1
ATOM 705 C CA . SER A 1 87 ? -15.760 4.476 -0.533 1.00 90.00 87 SER A CA 1
ATOM 706 C C . SER A 1 87 ? -14.614 3.466 -0.459 1.00 90.00 87 SER A C 1
ATOM 708 O O . SER A 1 87 ? -13.489 3.771 -0.865 1.00 90.00 87 SER A O 1
ATOM 710 N N . GLY A 1 88 ? -14.905 2.237 -0.018 1.00 89.62 88 GLY A N 1
ATOM 711 C CA . GLY A 1 88 ? -13.913 1.152 0.000 1.00 89.62 88 GLY A CA 1
ATOM 712 C C . GLY A 1 88 ? -13.349 0.830 -1.387 1.00 89.62 88 GLY A C 1
ATOM 713 O O . GLY A 1 88 ? -12.143 0.678 -1.552 1.00 89.62 88 GLY A O 1
ATOM 714 N N . LEU A 1 89 ? -14.196 0.820 -2.423 1.00 92.75 89 LEU A N 1
ATOM 715 C CA . LEU A 1 89 ? -13.746 0.563 -3.795 1.00 92.75 89 LEU A CA 1
ATOM 716 C C . LEU A 1 89 ? -12.816 1.669 -4.310 1.00 92.75 89 LEU A C 1
ATOM 718 O O . LEU A 1 89 ? -11.786 1.388 -4.922 1.00 92.75 89 LEU A O 1
ATOM 722 N N . PHE A 1 90 ? -13.153 2.931 -4.041 1.00 93.75 90 PHE A N 1
ATOM 723 C CA . PHE A 1 90 ? -12.319 4.055 -4.457 1.00 93.75 90 PHE A CA 1
ATOM 724 C C . PHE A 1 90 ? -10.996 4.102 -3.674 1.00 93.75 90 PHE A C 1
ATOM 726 O O . PHE A 1 90 ? -9.945 4.398 -4.241 1.00 93.75 90 PHE A O 1
ATOM 733 N N . ARG A 1 91 ? -11.013 3.708 -2.394 1.00 93.94 91 ARG A N 1
ATOM 734 C CA . ARG A 1 91 ? -9.804 3.486 -1.591 1.00 93.94 91 ARG A CA 1
ATOM 735 C C . ARG A 1 91 ? -8.911 2.400 -2.198 1.00 93.94 91 ARG A C 1
ATOM 737 O O . ARG A 1 91 ? -7.706 2.617 -2.326 1.00 93.94 91 ARG A O 1
ATOM 744 N N . ASN A 1 92 ? -9.483 1.272 -2.620 1.00 95.88 92 ASN A N 1
ATOM 745 C CA . ASN A 1 92 ? -8.741 0.220 -3.319 1.00 95.88 92 ASN A CA 1
ATOM 746 C C . ASN A 1 92 ? -8.133 0.728 -4.631 1.00 95.88 92 ASN A C 1
ATOM 748 O O . ASN A 1 92 ? -6.971 0.442 -4.905 1.00 95.88 92 ASN A O 1
ATOM 752 N N . PHE A 1 93 ? -8.886 1.509 -5.412 1.00 96.81 93 PHE A N 1
ATOM 753 C CA . PHE A 1 93 ? -8.406 2.116 -6.656 1.00 96.81 93 PHE A CA 1
ATOM 754 C C . PHE A 1 93 ? -7.193 3.026 -6.427 1.00 96.81 93 PHE A C 1
ATOM 756 O O . PHE A 1 93 ? -6.181 2.889 -7.118 1.00 96.81 93 PHE A O 1
ATOM 763 N N . LEU A 1 94 ? -7.259 3.923 -5.438 1.00 97.38 94 LEU A N 1
ATOM 764 C CA . LEU A 1 94 ? -6.145 4.817 -5.118 1.00 97.38 94 LEU A CA 1
ATOM 765 C C . LEU A 1 94 ? -4.917 4.044 -4.620 1.00 97.38 94 LEU A C 1
ATOM 767 O O . LEU A 1 94 ? -3.806 4.329 -5.063 1.00 97.38 94 LEU A O 1
ATOM 771 N N . ASN A 1 95 ? -5.110 3.038 -3.758 1.00 97.25 95 ASN A N 1
ATOM 772 C CA . ASN A 1 95 ? -4.018 2.167 -3.314 1.00 97.25 95 ASN A CA 1
ATOM 773 C C . ASN A 1 95 ? -3.369 1.448 -4.504 1.00 97.25 95 ASN A C 1
ATOM 775 O O . ASN A 1 95 ? -2.158 1.538 -4.685 1.00 97.25 95 ASN A O 1
ATOM 779 N N . ALA A 1 96 ? -4.163 0.789 -5.351 1.00 98.06 96 ALA A N 1
ATOM 780 C CA . ALA A 1 96 ? -3.669 0.080 -6.528 1.00 98.06 96 ALA A CA 1
ATOM 781 C C . ALA A 1 96 ? -2.925 1.007 -7.501 1.00 98.06 96 ALA A C 1
ATOM 783 O O . ALA A 1 96 ? -1.873 0.635 -8.012 1.00 98.06 96 ALA A O 1
ATOM 784 N N . SER A 1 97 ? -3.414 2.234 -7.694 1.00 98.19 97 SER A N 1
ATOM 785 C CA . SER A 1 97 ? -2.750 3.249 -8.520 1.00 98.19 97 SER A CA 1
ATOM 786 C C . SER A 1 97 ? -1.403 3.680 -7.929 1.00 98.19 97 SER A C 1
ATOM 788 O O . SER A 1 97 ? -0.421 3.808 -8.656 1.00 98.19 97 SER A O 1
ATOM 790 N N . GLY A 1 98 ? -1.317 3.843 -6.604 1.00 97.81 98 GLY A N 1
ATOM 791 C CA . GLY A 1 98 ? -0.048 4.109 -5.920 1.00 97.81 98 GLY A CA 1
ATOM 792 C C . GLY A 1 98 ? 0.952 2.962 -6.097 1.00 97.81 98 GLY A C 1
ATOM 793 O O . GLY A 1 98 ? 2.108 3.195 -6.449 1.00 97.81 98 GLY A O 1
ATOM 794 N N . TYR A 1 99 ? 0.497 1.715 -5.938 1.00 97.56 99 TYR A N 1
ATOM 795 C CA . TYR A 1 99 ? 1.315 0.528 -6.203 1.00 97.56 99 TYR A CA 1
ATOM 796 C C . TYR A 1 99 ? 1.726 0.408 -7.674 1.00 97.56 99 TYR A C 1
ATOM 798 O O . TYR A 1 99 ? 2.852 -0.004 -7.939 1.00 97.56 99 TYR A O 1
ATOM 806 N N . ALA A 1 100 ? 0.881 0.823 -8.622 1.00 97.56 100 ALA A N 1
ATOM 807 C CA . ALA A 1 100 ? 1.241 0.875 -10.037 1.00 97.56 100 ALA A CA 1
ATOM 808 C C . ALA A 1 100 ? 2.479 1.751 -10.251 1.00 97.56 100 ALA A C 1
ATOM 810 O O . ALA A 1 100 ? 3.433 1.298 -10.878 1.00 97.56 100 ALA A O 1
ATOM 811 N N . CYS A 1 101 ? 2.509 2.950 -9.651 1.00 97.19 101 CYS A N 1
ATOM 812 C CA . CYS A 1 101 ? 3.682 3.822 -9.698 1.00 97.19 101 CYS A CA 1
ATOM 813 C C . CYS A 1 101 ? 4.917 3.168 -9.066 1.00 97.19 101 CYS A C 1
ATOM 815 O O . CYS A 1 101 ? 6.007 3.284 -9.619 1.00 97.19 101 CYS A O 1
ATOM 817 N N . LEU A 1 102 ? 4.766 2.488 -7.924 1.00 96.50 102 LEU A N 1
ATOM 818 C CA . LEU A 1 102 ? 5.885 1.827 -7.244 1.00 96.50 102 LEU A CA 1
ATOM 819 C C . LEU A 1 102 ? 6.462 0.680 -8.079 1.00 96.50 102 LEU A C 1
ATOM 821 O O . LEU A 1 102 ? 7.682 0.600 -8.229 1.00 96.50 102 LEU A O 1
ATOM 825 N N . PHE A 1 103 ? 5.612 -0.183 -8.638 1.00 95.62 103 PHE A N 1
ATOM 826 C CA . PHE A 1 103 ? 6.041 -1.303 -9.472 1.00 95.62 103 PHE A CA 1
ATOM 827 C C . PHE A 1 103 ? 6.685 -0.820 -10.772 1.00 95.62 103 PHE A C 1
ATOM 829 O O . PHE A 1 103 ? 7.805 -1.231 -11.079 1.00 95.62 103 PHE A O 1
ATOM 836 N N . SER A 1 104 ? 6.035 0.089 -11.504 1.00 94.31 104 SER A N 1
ATOM 837 C CA . SER A 1 104 ? 6.552 0.557 -12.791 1.00 94.31 104 SER A CA 1
ATOM 838 C C . SER A 1 104 ? 7.830 1.386 -12.640 1.00 94.31 104 SER A C 1
ATOM 840 O O . SER A 1 104 ? 8.771 1.189 -13.409 1.00 94.31 104 SER A O 1
ATOM 842 N N . ALA A 1 105 ? 7.923 2.253 -11.624 1.00 94.69 105 ALA A N 1
ATOM 843 C CA . ALA A 1 105 ? 9.143 3.013 -11.354 1.00 94.69 105 ALA A CA 1
ATOM 844 C C . ALA A 1 105 ? 10.295 2.098 -10.932 1.00 94.69 105 ALA A C 1
ATOM 846 O O . ALA A 1 105 ? 11.407 2.254 -11.426 1.00 94.69 105 ALA A O 1
ATOM 847 N N . SER A 1 106 ? 10.038 1.118 -10.059 1.00 94.31 106 SER A N 1
ATOM 848 C CA . SER A 1 106 ? 11.076 0.179 -9.616 1.00 94.31 106 SER A CA 1
ATOM 849 C C . SER A 1 106 ? 11.601 -0.666 -10.773 1.00 94.31 106 SER A C 1
ATOM 851 O O . SER A 1 106 ? 12.811 -0.817 -10.910 1.00 94.31 106 SER A O 1
ATOM 853 N N . LEU A 1 107 ? 10.712 -1.163 -11.640 1.00 92.25 107 LEU A N 1
ATOM 854 C CA . LEU A 1 107 ? 11.115 -1.877 -12.850 1.00 92.25 107 LEU A CA 1
ATOM 855 C C . LEU A 1 107 ? 11.941 -0.993 -13.779 1.00 92.25 107 LEU A C 1
ATOM 857 O O . LEU A 1 107 ? 12.974 -1.445 -14.260 1.00 92.25 107 LEU A O 1
ATOM 861 N N . ARG A 1 108 ? 11.533 0.264 -13.994 1.00 91.00 108 ARG A N 1
ATOM 862 C CA . ARG A 1 108 ? 12.298 1.212 -14.814 1.00 91.00 108 ARG A CA 1
ATOM 863 C C . ARG A 1 108 ? 13.699 1.442 -14.249 1.00 91.00 108 ARG A C 1
ATOM 865 O O . ARG A 1 108 ? 14.667 1.296 -14.979 1.00 91.00 108 ARG A O 1
ATOM 872 N N . ILE A 1 109 ? 13.809 1.695 -12.944 1.00 92.44 109 ILE A N 1
ATOM 873 C CA . ILE A 1 109 ? 15.099 1.879 -12.260 1.00 92.44 109 ILE A CA 1
ATOM 874 C C . ILE A 1 109 ? 15.999 0.645 -12.418 1.00 92.44 109 ILE A C 1
ATOM 876 O O . ILE A 1 109 ? 17.209 0.788 -12.560 1.00 92.44 109 ILE A O 1
ATOM 880 N N . CYS A 1 110 ? 15.435 -0.564 -12.357 1.00 90.00 110 CYS A N 1
ATOM 881 C CA . CYS A 1 110 ? 16.211 -1.802 -12.435 1.00 90.00 110 CYS A CA 1
ATOM 882 C C . CYS A 1 110 ? 16.595 -2.207 -13.863 1.00 90.00 110 CYS A C 1
ATOM 884 O O . CYS A 1 110 ? 17.671 -2.766 -14.051 1.00 90.00 110 CYS A O 1
ATOM 886 N N . LEU A 1 111 ? 15.710 -1.997 -14.838 1.00 85.75 111 LEU A N 1
ATOM 887 C CA . LEU A 1 111 ? 15.864 -2.528 -16.195 1.00 85.75 111 LEU A CA 1
ATOM 888 C C . LEU A 1 111 ? 16.447 -1.516 -17.179 1.00 85.75 111 LEU A C 1
ATOM 890 O O . LEU A 1 111 ? 17.083 -1.924 -18.143 1.00 85.75 111 LEU A O 1
ATOM 894 N N . ASP A 1 112 ? 16.220 -0.224 -16.957 1.00 77.50 112 ASP A N 1
ATOM 895 C CA . ASP A 1 112 ? 16.671 0.829 -17.862 1.00 77.50 112 ASP A CA 1
ATOM 896 C C . ASP A 1 112 ? 16.996 2.124 -17.096 1.00 77.50 112 ASP A C 1
ATOM 898 O O . ASP A 1 112 ? 16.220 3.085 -17.113 1.00 77.50 112 ASP A O 1
ATOM 902 N N . PRO A 1 113 ? 18.158 2.173 -16.418 1.00 67.94 113 PRO A N 1
ATOM 903 C CA . PRO A 1 113 ? 18.619 3.383 -15.742 1.00 67.94 113 PRO A CA 1
ATOM 904 C C . PRO A 1 113 ? 18.828 4.569 -16.699 1.00 67.94 113 PRO A C 1
ATOM 906 O O . PRO A 1 113 ? 18.711 5.714 -16.272 1.00 67.94 113 PRO A O 1
ATOM 909 N N . SER A 1 114 ? 19.124 4.302 -17.978 1.00 71.19 114 SER A N 1
ATOM 910 C CA . SER A 1 114 ? 19.273 5.307 -19.043 1.00 71.19 114 SER A CA 1
ATOM 911 C C . SER A 1 114 ? 17.947 5.948 -19.464 1.00 71.19 114 SER A C 1
ATOM 913 O O . SER A 1 114 ? 17.931 7.088 -19.917 1.00 71.19 114 SER A O 1
ATOM 915 N N . GLY A 1 115 ? 16.822 5.249 -19.289 1.00 68.50 115 GLY A N 1
ATOM 916 C CA . GLY A 1 115 ? 15.489 5.729 -19.657 1.00 68.50 115 GLY A CA 1
ATOM 917 C C . GLY A 1 115 ? 15.190 5.719 -21.161 1.00 68.50 115 GLY A C 1
ATOM 918 O O . GLY A 1 115 ? 14.198 6.331 -21.569 1.00 68.50 115 GLY A O 1
ATOM 919 N N . GLU A 1 116 ? 16.027 5.056 -21.959 1.00 69.56 116 GLU A N 1
ATOM 920 C CA . GLU A 1 116 ? 15.974 5.013 -23.426 1.00 69.56 116 GLU A CA 1
ATOM 921 C C . GLU A 1 116 ? 15.217 3.788 -23.965 1.00 69.56 116 GLU A C 1
ATOM 923 O O . GLU A 1 116 ? 14.753 3.783 -25.106 1.00 69.56 116 GLU A O 1
ATOM 928 N N . SER A 1 117 ? 15.058 2.747 -23.149 1.00 73.81 117 SER A N 1
ATOM 929 C CA . SER A 1 117 ? 14.481 1.467 -23.547 1.00 73.81 117 SER A CA 1
ATOM 930 C C . SER A 1 117 ? 13.015 1.341 -23.139 1.00 73.81 117 SER A C 1
ATOM 932 O O . SER A 1 117 ? 12.587 1.654 -22.027 1.00 73.81 117 SER A O 1
ATOM 934 N N . ARG A 1 118 ? 12.204 0.798 -24.048 1.00 78.75 118 ARG A N 1
ATOM 935 C CA . ARG A 1 118 ? 10.812 0.454 -23.746 1.00 78.75 118 ARG A CA 1
ATOM 936 C C . ARG A 1 118 ? 10.765 -0.744 -22.792 1.00 78.75 118 ARG A C 1
ATOM 938 O O . ARG A 1 118 ? 11.376 -1.778 -23.052 1.00 78.75 118 ARG A O 1
ATOM 945 N N . ILE A 1 119 ? 9.957 -0.640 -21.734 1.00 82.62 119 ILE A N 1
ATOM 946 C CA . ILE A 1 119 ? 9.630 -1.779 -20.865 1.00 82.62 119 ILE A CA 1
ATOM 947 C C . ILE A 1 119 ? 8.925 -2.851 -21.708 1.00 82.62 119 ILE A C 1
ATOM 949 O O . ILE A 1 119 ? 7.905 -2.584 -22.346 1.00 82.62 119 ILE A O 1
ATOM 953 N N . GLY A 1 120 ? 9.484 -4.062 -21.725 1.00 88.38 120 GLY A N 1
ATOM 954 C CA . GLY A 1 120 ? 8.949 -5.173 -22.510 1.00 88.38 120 GLY A CA 1
ATOM 955 C C . GLY A 1 120 ? 7.541 -5.588 -22.073 1.00 88.38 120 GLY A C 1
ATOM 956 O O . GLY A 1 120 ? 7.178 -5.492 -20.898 1.00 88.38 120 GLY A O 1
ATOM 957 N N . ASP A 1 121 ? 6.759 -6.125 -23.009 1.00 91.12 121 ASP A N 1
ATOM 958 C CA . ASP A 1 121 ? 5.331 -6.424 -22.810 1.00 91.12 121 ASP A CA 1
ATOM 959 C C . ASP A 1 121 ? 5.070 -7.385 -21.643 1.00 91.12 121 ASP A C 1
ATOM 961 O O . ASP A 1 121 ? 4.066 -7.271 -20.937 1.00 91.12 121 ASP A O 1
ATOM 965 N N . ARG A 1 122 ? 6.011 -8.298 -21.375 1.00 92.75 122 ARG A N 1
ATOM 966 C CA . ARG A 1 122 ? 5.934 -9.218 -20.234 1.00 92.75 122 ARG A CA 1
ATOM 967 C C . ARG A 1 122 ? 6.054 -8.500 -18.886 1.00 92.75 122 ARG A C 1
ATOM 969 O O . ARG A 1 122 ? 5.316 -8.838 -17.964 1.00 92.75 122 ARG A O 1
ATOM 976 N N . ALA A 1 123 ? 6.934 -7.506 -18.769 1.00 91.62 123 ALA A N 1
ATOM 977 C CA . ALA A 1 123 ? 7.090 -6.707 -17.551 1.00 91.62 123 ALA A CA 1
ATOM 978 C C . ALA A 1 123 ? 5.892 -5.763 -17.341 1.00 91.62 123 ALA A C 1
ATOM 980 O O . ALA A 1 123 ? 5.411 -5.601 -16.217 1.00 91.62 123 ALA A O 1
ATOM 981 N N . THR A 1 124 ? 5.344 -5.219 -18.430 1.00 92.56 124 THR A N 1
ATOM 982 C CA . THR A 1 124 ? 4.087 -4.457 -18.408 1.00 92.56 124 THR A CA 1
ATOM 983 C C . THR A 1 124 ? 2.920 -5.331 -17.942 1.00 92.56 124 THR A C 1
ATOM 985 O O . THR A 1 124 ? 2.174 -4.939 -17.046 1.00 92.56 124 THR A O 1
ATOM 988 N N . SER A 1 125 ? 2.807 -6.552 -18.476 1.00 95.69 125 SER A N 1
ATOM 989 C CA . SER A 1 125 ? 1.782 -7.524 -18.071 1.00 95.69 125 SER A CA 1
ATOM 990 C C . SER A 1 125 ? 1.913 -7.907 -16.598 1.00 95.69 125 SER A C 1
ATOM 992 O O . SER A 1 125 ? 0.923 -7.902 -15.873 1.00 95.69 125 SER A O 1
ATOM 994 N N . TRP A 1 126 ? 3.137 -8.171 -16.129 1.00 95.69 126 TRP A N 1
ATOM 995 C CA . TRP A 1 126 ? 3.404 -8.444 -14.717 1.00 95.69 126 TRP A CA 1
ATOM 996 C C . TRP A 1 126 ? 2.969 -7.280 -13.817 1.00 95.69 126 TRP A C 1
ATOM 998 O O . TRP A 1 126 ? 2.284 -7.496 -12.820 1.00 95.69 126 TRP A O 1
ATOM 1008 N N . THR A 1 127 ? 3.294 -6.042 -14.202 1.00 95.31 127 THR A N 1
ATOM 1009 C CA . THR A 1 127 ? 2.896 -4.839 -13.454 1.00 95.31 127 THR A CA 1
ATOM 1010 C C . THR A 1 127 ? 1.378 -4.741 -13.344 1.00 95.31 127 THR A C 1
ATOM 1012 O O . THR A 1 127 ? 0.851 -4.545 -12.251 1.00 95.31 127 THR A O 1
ATOM 1015 N N . LEU A 1 128 ? 0.664 -4.930 -14.459 1.00 97.19 128 LEU A N 1
ATOM 1016 C CA . LEU A 1 128 ? -0.796 -4.905 -14.479 1.00 97.19 128 LEU A CA 1
ATOM 1017 C C . LEU A 1 128 ? -1.394 -5.997 -13.580 1.00 97.19 128 LEU A C 1
ATOM 1019 O O . LEU A 1 128 ? -2.303 -5.711 -12.805 1.00 97.19 128 LEU A O 1
ATOM 1023 N N . ILE A 1 129 ? -0.861 -7.222 -13.638 1.00 98.06 129 ILE A N 1
ATOM 1024 C CA . ILE A 1 129 ? -1.293 -8.331 -12.777 1.00 98.06 129 ILE A CA 1
ATOM 1025 C C . ILE A 1 129 ? -1.136 -7.951 -11.301 1.00 98.06 129 ILE A C 1
ATOM 1027 O O . ILE A 1 129 ? -2.102 -8.052 -10.550 1.00 98.06 129 ILE A O 1
ATOM 1031 N N . MET A 1 130 ? 0.030 -7.448 -10.886 1.00 97.62 130 MET A N 1
ATOM 1032 C CA . MET A 1 130 ? 0.263 -7.064 -9.488 1.00 97.62 130 MET A CA 1
ATOM 1033 C C . MET A 1 130 ? -0.647 -5.914 -9.033 1.00 97.62 130 MET A C 1
ATOM 1035 O O . MET A 1 130 ? -1.173 -5.940 -7.922 1.00 97.62 130 MET A O 1
ATOM 1039 N N . VAL A 1 131 ? -0.902 -4.927 -9.896 1.00 98.25 131 VAL A N 1
ATOM 1040 C CA . VAL A 1 131 ? -1.856 -3.839 -9.612 1.00 98.25 131 VAL A CA 1
ATOM 1041 C C . VAL A 1 131 ? -3.272 -4.380 -9.416 1.00 98.25 131 VAL A C 1
ATOM 1043 O O . VAL A 1 131 ? -3.964 -3.958 -8.489 1.00 98.25 131 VAL A O 1
ATOM 1046 N N . LEU A 1 132 ? -3.702 -5.337 -10.241 1.00 98.50 132 LEU A N 1
ATOM 1047 C CA . LEU A 1 132 ? -5.014 -5.971 -10.112 1.00 98.50 132 LEU A CA 1
ATOM 1048 C C . LEU A 1 132 ? -5.115 -6.849 -8.858 1.00 98.50 132 LEU A C 1
ATOM 1050 O O . LEU A 1 132 ? -6.153 -6.829 -8.194 1.00 98.50 132 LEU A O 1
ATOM 1054 N N . VAL A 1 133 ? -4.046 -7.559 -8.484 1.00 98.31 133 VAL A N 1
ATOM 1055 C CA . VAL A 1 133 ? -3.959 -8.291 -7.208 1.00 98.31 133 VAL A CA 1
ATOM 1056 C C . VAL A 1 133 ? -4.192 -7.338 -6.038 1.00 98.31 133 VAL A C 1
ATOM 1058 O O . VAL A 1 133 ? -5.064 -7.597 -5.207 1.00 98.31 133 VAL A O 1
ATOM 1061 N N . ILE A 1 134 ? -3.488 -6.200 -6.001 1.00 98.25 134 ILE A N 1
ATOM 1062 C CA . ILE A 1 134 ? -3.689 -5.174 -4.970 1.00 98.25 134 ILE A CA 1
ATOM 1063 C C . ILE A 1 134 ? -5.130 -4.667 -5.009 1.00 98.25 134 ILE A C 1
ATOM 1065 O O . ILE A 1 134 ? -5.830 -4.745 -4.004 1.00 98.25 134 ILE A O 1
ATOM 1069 N N . PHE A 1 135 ? -5.612 -4.198 -6.160 1.00 98.38 135 PHE A N 1
ATOM 1070 C CA . PHE A 1 135 ? -6.950 -3.615 -6.298 1.00 98.38 135 PHE A CA 1
ATOM 1071 C C . PHE A 1 135 ? -8.061 -4.528 -5.762 1.00 98.38 135 PHE A C 1
ATOM 1073 O O . PHE A 1 135 ? -8.995 -4.071 -5.099 1.00 98.38 135 PHE A O 1
ATOM 1080 N N . THR A 1 136 ? -7.938 -5.826 -6.027 1.00 97.94 136 THR A N 1
ATOM 1081 C CA . THR A 1 136 ? -8.962 -6.823 -5.703 1.00 97.94 136 THR A CA 1
ATOM 1082 C C . THR A 1 136 ? -8.829 -7.440 -4.313 1.00 97.94 136 THR A C 1
ATOM 1084 O O . THR A 1 136 ? -9.777 -8.084 -3.864 1.00 97.94 136 THR A O 1
ATOM 1087 N N . THR A 1 137 ? -7.698 -7.261 -3.617 1.00 97.94 137 THR A N 1
ATOM 1088 C CA . THR A 1 137 ? -7.448 -7.930 -2.324 1.00 97.94 137 THR A CA 1
ATOM 1089 C C . THR A 1 137 ? -7.002 -7.007 -1.187 1.00 97.94 137 THR A C 1
ATOM 1091 O O . THR A 1 137 ? -7.098 -7.400 -0.026 1.00 97.94 137 THR A O 1
ATOM 1094 N N . ILE A 1 138 ? -6.600 -5.760 -1.467 1.00 97.44 138 ILE A N 1
ATOM 1095 C CA . ILE A 1 138 ? -6.123 -4.791 -0.458 1.00 97.44 138 ILE A CA 1
ATOM 1096 C C . ILE A 1 138 ? -7.176 -4.468 0.609 1.00 97.44 138 ILE A C 1
ATOM 1098 O O . ILE A 1 138 ? -6.829 -4.045 1.713 1.00 97.44 138 ILE A O 1
ATOM 1102 N N . HIS A 1 139 ? -8.461 -4.720 0.335 1.00 96.62 139 HIS A N 1
ATOM 1103 C CA . HIS A 1 139 ? -9.518 -4.569 1.335 1.00 96.62 139 HIS A CA 1
ATOM 1104 C C . HIS A 1 139 ? -9.428 -5.589 2.481 1.00 96.62 139 HIS A C 1
ATOM 1106 O O . HIS A 1 139 ? -10.133 -5.442 3.476 1.00 96.62 139 HIS A O 1
ATOM 1112 N N . ALA A 1 140 ? -8.528 -6.579 2.409 1.00 97.12 140 ALA A N 1
ATOM 1113 C CA . ALA A 1 140 ? -8.166 -7.425 3.546 1.00 97.12 140 ALA A CA 1
ATOM 1114 C C . ALA A 1 140 ? -7.760 -6.603 4.785 1.00 97.12 140 ALA A C 1
ATOM 1116 O O . ALA A 1 140 ? -8.023 -7.012 5.917 1.00 97.12 140 ALA A O 1
ATOM 1117 N N . GLN A 1 141 ? -7.163 -5.420 4.595 1.00 94.75 141 GLN A N 1
ATOM 1118 C CA . GLN A 1 141 ? -6.786 -4.544 5.708 1.00 94.75 141 GLN A CA 1
ATOM 1119 C C . GLN A 1 141 ? -7.987 -3.983 6.474 1.00 94.75 141 GLN A C 1
ATOM 1121 O O . GLN A 1 141 ? -7.878 -3.708 7.665 1.00 94.75 141 GLN A O 1
ATOM 1126 N N . GLU A 1 142 ? -9.137 -3.842 5.817 1.00 94.44 142 GLU A N 1
ATOM 1127 C CA . GLU A 1 142 ? -10.297 -3.161 6.391 1.00 94.44 142 GLU A CA 1
ATOM 1128 C C . GLU A 1 142 ? -10.921 -3.959 7.538 1.00 94.44 142 GLU A C 1
ATOM 1130 O O . GLU A 1 142 ? -11.491 -3.375 8.453 1.00 94.44 142 GLU A O 1
ATOM 1135 N N . PHE A 1 143 ? -10.760 -5.288 7.544 1.00 95.25 143 PHE A N 1
ATOM 1136 C CA . PHE A 1 143 ? -11.283 -6.139 8.616 1.00 95.25 143 PHE A CA 1
ATOM 1137 C C . PHE A 1 143 ? -10.583 -5.893 9.955 1.00 95.25 143 PHE A C 1
ATOM 1139 O O . PHE A 1 143 ? -11.232 -5.881 10.995 1.00 95.25 143 PHE A O 1
ATOM 1146 N N . ARG A 1 144 ? -9.261 -5.674 9.951 1.00 94.06 144 ARG A N 1
ATOM 1147 C CA . ARG A 1 144 ? -8.517 -5.381 11.188 1.00 94.06 144 ARG A CA 1
ATOM 1148 C C . ARG A 1 144 ? -8.624 -3.920 11.626 1.00 94.06 144 ARG A C 1
ATOM 1150 O O . ARG A 1 144 ? -8.364 -3.634 12.789 1.00 94.06 144 ARG A O 1
ATOM 1157 N N . ASP A 1 145 ? -8.956 -3.026 10.694 1.00 93.00 145 ASP A N 1
ATOM 1158 C CA . ASP A 1 145 ? -8.994 -1.579 10.912 1.00 93.00 145 ASP A CA 1
ATOM 1159 C C . ASP A 1 145 ? -10.435 -1.065 11.160 1.00 93.00 145 ASP A C 1
ATOM 1161 O O . ASP A 1 145 ? -10.634 0.132 11.373 1.00 93.00 145 ASP A O 1
ATOM 1165 N N . GLU A 1 146 ? -11.433 -1.963 11.204 1.00 92.06 146 GLU A N 1
ATOM 1166 C CA . GLU A 1 146 ? -12.866 -1.651 11.335 1.00 92.06 146 GLU A CA 1
ATOM 1167 C C . GLU A 1 146 ? -13.188 -0.756 12.542 1.00 92.06 146 GLU A C 1
ATOM 1169 O O . GLU A 1 146 ? -14.003 0.161 12.429 1.00 92.06 146 GLU A O 1
ATOM 1174 N N . ALA A 1 147 ? -12.552 -0.989 13.694 1.00 92.06 147 ALA A N 1
ATOM 1175 C CA . ALA A 1 147 ? -12.809 -0.216 14.909 1.00 92.06 147 ALA A CA 1
ATOM 1176 C C . ALA A 1 147 ? -12.423 1.266 14.741 1.00 92.06 147 ALA A C 1
ATOM 1178 O O . ALA A 1 147 ? -13.225 2.153 15.046 1.00 92.06 147 ALA A O 1
ATOM 1179 N N . GLY A 1 148 ? -11.228 1.540 14.210 1.00 91.31 148 GLY A N 1
ATOM 1180 C CA . GLY A 1 148 ? -10.791 2.900 13.891 1.00 91.31 148 GLY A CA 1
ATOM 1181 C C . GLY A 1 148 ? -11.566 3.532 12.728 1.00 91.31 148 GLY A C 1
ATOM 1182 O O . GLY A 1 148 ? -11.957 4.696 12.831 1.00 91.31 148 GLY A O 1
ATOM 1183 N N . ASP A 1 149 ? -11.883 2.766 11.674 1.00 90.62 149 ASP A N 1
ATOM 1184 C CA . ASP A 1 149 ? -12.729 3.233 10.559 1.00 90.62 149 ASP A CA 1
ATOM 1185 C C . ASP A 1 149 ? -14.112 3.683 11.084 1.00 90.62 149 ASP A C 1
ATOM 1187 O O . ASP A 1 149 ? -14.618 4.747 10.710 1.00 90.62 149 ASP A O 1
ATOM 1191 N N . LYS A 1 150 ? -14.699 2.926 12.025 1.00 89.31 150 LYS A N 1
ATOM 1192 C CA . LYS A 1 150 ? -15.970 3.267 12.682 1.00 89.31 150 LYS A CA 1
ATOM 1193 C C . LYS A 1 150 ? -15.861 4.528 13.539 1.00 89.31 150 LYS A C 1
ATOM 1195 O O . LYS A 1 150 ? -16.769 5.358 13.495 1.00 89.31 150 LYS A O 1
ATOM 1200 N N . ALA A 1 151 ? -14.764 4.706 14.279 1.00 88.50 151 ALA A N 1
ATOM 1201 C CA . ALA A 1 151 ? -14.526 5.910 15.080 1.00 88.50 151 ALA A CA 1
ATOM 1202 C C . ALA A 1 151 ? -14.450 7.183 14.216 1.00 88.50 151 ALA A C 1
ATOM 1204 O O . ALA A 1 151 ? -14.929 8.238 14.630 1.00 88.50 151 ALA A O 1
ATOM 1205 N N . ARG A 1 152 ? -13.934 7.071 12.984 1.00 84.94 152 ARG A N 1
ATOM 1206 C CA . ARG A 1 152 ? -13.897 8.158 11.989 1.00 84.94 152 ARG A CA 1
ATOM 1207 C C . ARG A 1 152 ? -15.162 8.296 11.140 1.00 84.94 152 ARG A C 1
ATOM 1209 O O . ARG A 1 152 ? -15.226 9.198 10.312 1.00 84.94 152 ARG A O 1
ATOM 1216 N N . ARG A 1 153 ? -16.159 7.418 11.317 1.00 85.75 153 ARG A N 1
ATOM 1217 C CA . ARG A 1 153 ? -17.351 7.314 10.447 1.00 85.75 153 ARG A CA 1
ATOM 1218 C C . ARG A 1 153 ? -16.989 7.157 8.963 1.00 85.75 153 ARG A C 1
ATOM 1220 O O . ARG A 1 153 ? -17.674 7.677 8.084 1.00 85.75 153 ARG A O 1
ATOM 1227 N N . ARG A 1 154 ? -15.895 6.451 8.690 1.00 85.12 154 ARG A N 1
ATOM 1228 C CA . ARG A 1 154 ? -15.348 6.277 7.349 1.00 85.12 154 ARG A CA 1
ATOM 1229 C C . ARG A 1 154 ? -16.109 5.203 6.576 1.00 85.12 154 ARG A C 1
ATOM 1231 O O . ARG A 1 154 ? -16.414 4.142 7.116 1.00 85.12 154 ARG A O 1
ATOM 1238 N N . GLN A 1 155 ? -16.378 5.462 5.297 1.00 87.25 155 GLN A N 1
ATOM 1239 C CA . GLN A 1 155 ? -16.961 4.471 4.393 1.00 87.25 155 GLN A CA 1
ATOM 1240 C C . GLN A 1 155 ? -15.888 3.485 3.917 1.00 87.25 155 GLN A C 1
ATOM 1242 O O . GLN A 1 155 ? -14.847 3.886 3.398 1.00 87.25 155 GLN A O 1
ATOM 1247 N N . ASN A 1 156 ? -16.159 2.189 4.045 1.00 89.38 156 ASN A N 1
ATOM 1248 C CA . ASN A 1 156 ? -15.280 1.114 3.599 1.00 89.38 156 ASN A CA 1
ATOM 1249 C C . ASN A 1 156 ? -16.063 0.007 2.865 1.00 89.38 156 ASN A C 1
ATOM 1251 O O . ASN A 1 156 ? -17.274 0.118 2.647 1.00 89.38 156 ASN A O 1
ATOM 1255 N N . ILE A 1 157 ? -15.390 -1.045 2.396 1.00 90.81 157 ILE A N 1
ATOM 1256 C CA . ILE A 1 157 ? -16.044 -2.132 1.659 1.00 90.81 157 ILE A CA 1
ATOM 1257 C C . ILE A 1 157 ? -17.014 -2.885 2.573 1.00 90.81 157 ILE A C 1
ATOM 1259 O O . ILE A 1 157 ? -18.103 -3.260 2.142 1.00 90.81 157 ILE A O 1
ATOM 1263 N N . ILE A 1 158 ? -16.665 -3.042 3.852 1.00 92.19 158 ILE A N 1
ATOM 1264 C CA . ILE A 1 158 ? -17.487 -3.734 4.846 1.00 92.19 158 ILE A CA 1
ATOM 1265 C C . ILE A 1 158 ? -18.800 -2.977 5.066 1.00 92.19 158 ILE A C 1
ATOM 1267 O O . ILE A 1 158 ? -19.860 -3.599 5.059 1.00 92.19 158 ILE A O 1
ATOM 1271 N N . THR A 1 159 ? -18.764 -1.648 5.187 1.00 90.44 159 THR A N 1
ATOM 1272 C CA . THR A 1 159 ? -19.974 -0.821 5.304 1.00 90.44 159 THR A CA 1
ATOM 1273 C C . THR A 1 159 ? -20.780 -0.784 4.006 1.00 90.44 159 THR A C 1
ATOM 1275 O O . THR A 1 159 ? -21.990 -0.603 4.059 1.00 90.44 159 THR A O 1
ATOM 1278 N N . SER A 1 160 ? -20.131 -0.966 2.850 1.00 89.62 160 SER A N 1
ATOM 1279 C CA . SER A 1 160 ? -20.783 -0.889 1.534 1.00 89.62 160 SER A CA 1
ATOM 1280 C C . SER A 1 160 ? -21.521 -2.177 1.151 1.00 89.62 160 SER A C 1
ATOM 1282 O O . SER A 1 160 ? -22.657 -2.124 0.692 1.00 89.62 160 SER A O 1
ATOM 1284 N N . ILE A 1 161 ? -20.880 -3.342 1.310 1.00 93.75 161 ILE A N 1
ATOM 1285 C CA . ILE A 1 161 ? -21.426 -4.638 0.856 1.00 93.75 161 ILE A CA 1
ATOM 1286 C C . ILE A 1 161 ? -21.663 -5.636 1.994 1.00 93.75 161 ILE A C 1
ATOM 1288 O O . ILE A 1 161 ? -22.201 -6.719 1.762 1.00 93.75 161 ILE A O 1
ATOM 1292 N N . GLY A 1 162 ? -21.298 -5.285 3.225 1.00 93.19 162 GLY A N 1
ATOM 1293 C CA . GLY A 1 162 ? -21.412 -6.152 4.391 1.00 93.19 162 GLY A CA 1
ATOM 1294 C C . GLY A 1 162 ? -20.238 -7.122 4.544 1.00 93.19 162 GLY A C 1
ATOM 1295 O O . GLY A 1 162 ? -19.568 -7.511 3.585 1.00 93.19 162 GLY A O 1
ATOM 1296 N N . HIS A 1 163 ? -20.030 -7.570 5.784 1.00 93.88 163 HIS A N 1
ATOM 1297 C CA . HIS A 1 163 ? -18.951 -8.485 6.183 1.00 93.88 163 HIS A CA 1
ATOM 1298 C C . HIS A 1 163 ? -18.856 -9.746 5.317 1.00 93.88 163 HIS A C 1
ATOM 1300 O O . HIS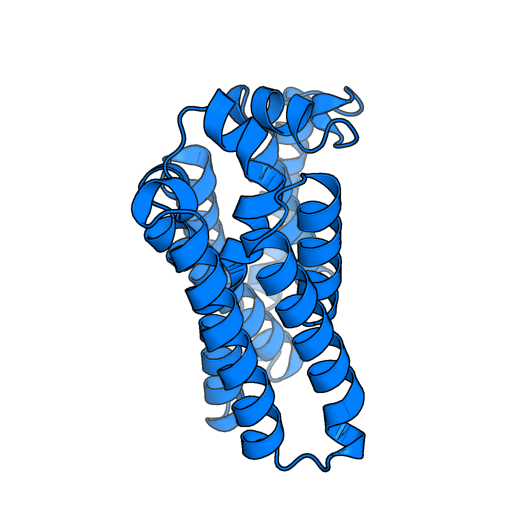 A 1 163 ? -17.794 -10.047 4.777 1.00 93.88 163 HIS A O 1
ATOM 1306 N N . SER A 1 164 ? -19.956 -10.490 5.173 1.00 94.19 164 SER A N 1
ATOM 1307 C CA . SER A 1 164 ? -19.934 -11.790 4.489 1.00 94.19 164 SER A CA 1
ATOM 1308 C C . SER A 1 164 ? -19.579 -11.654 3.008 1.00 94.19 164 SER A C 1
ATOM 1310 O O . SER A 1 164 ? -18.767 -12.427 2.505 1.00 94.19 164 SER A O 1
ATOM 1312 N N . ARG A 1 165 ? -20.123 -10.640 2.319 1.00 96.19 165 ARG A N 1
ATOM 1313 C CA . ARG A 1 165 ? -19.822 -10.399 0.899 1.00 96.19 165 ARG A CA 1
ATOM 1314 C C . ARG A 1 165 ? -18.392 -9.899 0.708 1.00 96.19 165 ARG A 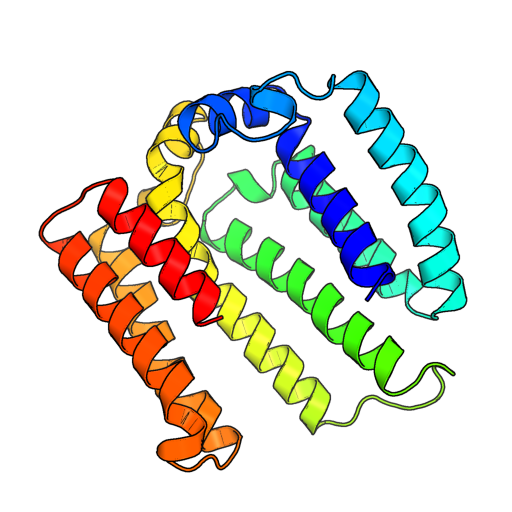C 1
ATOM 1316 O O . ARG A 1 165 ? -17.718 -10.381 -0.191 1.00 96.19 165 ARG A O 1
ATOM 1323 N N . ALA A 1 166 ? -17.901 -9.013 1.578 1.00 96.31 166 ALA A N 1
ATOM 1324 C CA . ALA A 1 166 ? -16.513 -8.545 1.541 1.00 96.31 166 ALA A CA 1
ATOM 1325 C C . ALA A 1 166 ? -15.501 -9.691 1.709 1.00 96.31 166 ALA A C 1
ATOM 1327 O O . ALA A 1 166 ? -14.502 -9.761 0.989 1.00 96.31 166 ALA A O 1
ATOM 1328 N N . ARG A 1 167 ? -15.778 -10.619 2.634 1.00 97.06 167 ARG A N 1
ATOM 1329 C CA . ARG A 1 167 ? -14.959 -11.819 2.853 1.00 97.06 167 ARG A CA 1
ATOM 1330 C C . ARG A 1 167 ? -15.052 -12.792 1.680 1.00 97.06 167 ARG A C 1
ATOM 1332 O O . ARG A 1 167 ? -14.026 -13.308 1.253 1.00 97.06 167 ARG A O 1
ATOM 1339 N N . LEU A 1 168 ? -16.250 -13.007 1.130 1.00 97.38 168 LEU A N 1
ATOM 1340 C CA . LEU A 1 168 ? -16.443 -13.865 -0.042 1.00 97.38 168 LEU A CA 1
ATOM 1341 C C . LEU A 1 168 ? -15.685 -13.314 -1.256 1.00 97.38 168 LEU A C 1
ATOM 1343 O O . LEU A 1 168 ? -15.013 -14.072 -1.951 1.00 97.38 168 LEU A O 1
ATOM 1347 N N . LEU A 1 169 ? -15.734 -11.996 -1.462 1.00 97.31 169 LEU A N 1
ATOM 1348 C CA . LEU A 1 169 ? -14.985 -11.304 -2.508 1.00 97.31 169 LEU A CA 1
ATOM 1349 C C . LEU A 1 169 ? -13.474 -11.526 -2.355 1.00 97.31 169 LEU A C 1
ATOM 1351 O O . LEU A 1 169 ? -12.809 -11.877 -3.326 1.00 97.31 169 LEU A O 1
ATOM 1355 N N . LEU A 1 170 ? -12.947 -11.391 -1.130 1.00 97.56 170 LEU A N 1
ATOM 1356 C CA . LEU A 1 170 ? -11.529 -11.622 -0.842 1.00 97.56 170 LEU A CA 1
ATOM 1357 C C . LEU A 1 170 ? -11.117 -13.066 -1.157 1.00 97.56 170 LEU A C 1
ATOM 1359 O O . LEU A 1 170 ? -10.162 -13.274 -1.898 1.00 97.56 170 LEU A O 1
ATOM 1363 N N . VAL A 1 171 ? -11.856 -14.058 -0.645 1.00 97.88 171 VAL A N 1
ATOM 1364 C CA . VAL A 1 171 ? -11.571 -15.485 -0.889 1.00 97.88 171 VAL A CA 1
ATOM 1365 C C . VAL A 1 171 ? -11.615 -15.808 -2.382 1.00 97.88 171 VAL A C 1
ATOM 1367 O O . VAL A 1 171 ? -10.746 -16.520 -2.878 1.00 97.88 171 VAL A O 1
ATOM 1370 N N . THR A 1 172 ? -12.591 -15.251 -3.102 1.00 98.06 172 THR A N 1
ATOM 1371 C CA . THR A 1 172 ? -12.759 -15.476 -4.543 1.00 98.06 172 THR A CA 1
ATOM 1372 C C . THR A 1 172 ? -11.553 -14.965 -5.326 1.00 98.06 172 THR A C 1
ATOM 1374 O O . THR A 1 172 ? -10.949 -15.722 -6.085 1.00 98.06 172 THR A O 1
ATOM 1377 N N . PHE A 1 173 ? -11.154 -13.706 -5.115 1.00 97.88 173 PHE A N 1
ATOM 1378 C CA . PHE A 1 173 ? -10.004 -13.143 -5.822 1.00 97.88 173 PHE A CA 1
ATOM 1379 C C . PHE A 1 173 ? -8.690 -13.797 -5.412 1.00 97.88 173 PHE A C 1
ATOM 1381 O O . PHE A 1 173 ? -7.855 -14.064 -6.271 1.00 97.88 173 PHE A O 1
ATOM 1388 N N . MET A 1 174 ? -8.510 -14.121 -4.133 1.00 95.81 174 MET A N 1
ATOM 1389 C CA . MET A 1 174 ? -7.330 -14.860 -3.692 1.00 95.81 174 MET A CA 1
ATOM 1390 C C . MET A 1 174 ? -7.227 -16.231 -4.358 1.00 95.81 174 MET A C 1
ATOM 1392 O O . MET A 1 174 ? -6.156 -16.576 -4.853 1.00 95.81 174 MET A O 1
ATOM 1396 N N . GLY A 1 175 ? -8.326 -16.990 -4.415 1.00 96.06 175 GLY A N 1
ATOM 1397 C CA . GLY A 1 175 ? -8.369 -18.280 -5.103 1.00 96.06 175 GLY A CA 1
ATOM 1398 C C . GLY A 1 175 ? -8.030 -18.147 -6.587 1.00 96.06 175 GLY A C 1
ATOM 1399 O O . GLY A 1 175 ? -7.188 -18.888 -7.094 1.00 96.06 175 GLY A O 1
ATOM 1400 N N . PHE A 1 176 ? -8.610 -17.146 -7.257 1.00 97.81 176 PHE A N 1
ATOM 1401 C CA . PHE A 1 176 ? -8.297 -16.832 -8.649 1.00 97.81 176 PHE A CA 1
ATOM 1402 C C . PHE A 1 176 ? -6.803 -16.539 -8.854 1.00 97.81 176 PHE A C 1
ATOM 1404 O O . PHE A 1 176 ? -6.167 -17.190 -9.679 1.00 97.81 176 PHE A O 1
ATOM 1411 N N . TRP A 1 177 ? -6.211 -15.620 -8.083 1.00 97.88 177 TRP A N 1
ATOM 1412 C CA . TRP A 1 177 ? -4.803 -15.240 -8.245 1.00 97.88 177 TRP A CA 1
ATOM 1413 C C . TRP A 1 177 ? -3.832 -16.366 -7.880 1.00 97.88 177 TRP A C 1
ATOM 1415 O O . TRP A 1 177 ? -2.817 -16.535 -8.557 1.00 97.88 177 TRP A O 1
ATOM 1425 N N . CYS A 1 178 ? -4.166 -17.181 -6.875 1.00 96.19 178 CYS A N 1
ATOM 1426 C CA . CYS A 1 178 ? -3.391 -18.366 -6.506 1.00 96.19 178 CYS A CA 1
ATOM 1427 C C . CYS A 1 178 ? -3.341 -19.414 -7.625 1.00 96.19 178 CYS A C 1
ATOM 1429 O O . CYS A 1 178 ? -2.347 -20.124 -7.732 1.00 96.19 178 CYS A O 1
ATOM 1431 N N . ALA A 1 179 ? -4.372 -19.509 -8.467 1.00 94.62 179 ALA A N 1
ATOM 1432 C CA . ALA A 1 179 ? -4.372 -20.394 -9.630 1.00 94.62 179 ALA A CA 1
ATOM 1433 C C . ALA A 1 179 ? -3.747 -19.727 -10.869 1.00 94.62 179 ALA A C 1
ATOM 1435 O O . ALA A 1 179 ? -2.924 -20.328 -11.566 1.00 94.62 179 ALA A O 1
ATOM 1436 N N . PHE A 1 180 ? -4.124 -18.476 -11.140 1.00 97.19 180 PHE A N 1
ATOM 1437 C CA . PHE A 1 180 ? -3.746 -17.758 -12.353 1.00 97.19 180 PHE A CA 1
ATOM 1438 C C . PHE A 1 180 ? -2.250 -17.436 -12.406 1.00 97.19 180 PHE A C 1
ATOM 1440 O O . PHE A 1 180 ? -1.611 -17.722 -13.415 1.00 97.19 180 PHE A O 1
ATOM 1447 N N . ILE A 1 181 ? -1.671 -16.877 -11.335 1.00 96.25 181 ILE A N 1
ATOM 1448 C CA . ILE A 1 181 ? -0.281 -16.387 -11.354 1.00 96.25 181 ILE A CA 1
ATOM 1449 C C . ILE A 1 181 ? 0.724 -17.525 -11.580 1.00 96.25 181 ILE A C 1
ATOM 1451 O O . ILE A 1 181 ? 1.546 -17.391 -12.489 1.00 96.25 181 ILE A O 1
ATOM 1455 N N . PRO A 1 182 ? 0.673 -18.660 -10.847 1.00 95.50 182 PRO A N 1
ATOM 1456 C CA . PRO A 1 182 ? 1.571 -19.779 -11.119 1.00 95.50 182 PRO A CA 1
ATOM 1457 C C . PRO A 1 182 ? 1.434 -20.323 -12.538 1.00 95.50 182 PRO A C 1
ATOM 1459 O O . PRO A 1 182 ? 2.445 -20.608 -13.174 1.00 95.50 182 PRO A O 1
ATOM 1462 N N . SER A 1 183 ? 0.204 -20.407 -13.052 1.00 95.00 183 SER A N 1
ATOM 1463 C CA . SER A 1 183 ? -0.064 -20.878 -14.414 1.00 95.00 183 SER A CA 1
ATOM 1464 C C . SER A 1 183 ? 0.519 -19.927 -15.463 1.00 95.00 183 SER A C 1
ATOM 1466 O O . SER A 1 183 ? 1.204 -20.369 -16.380 1.00 95.00 183 SER A O 1
ATOM 1468 N N . TRP A 1 184 ? 0.321 -18.615 -15.297 1.00 96.62 184 TRP A N 1
ATOM 1469 C CA . TRP A 1 184 ? 0.867 -17.582 -16.184 1.00 96.62 184 TRP A CA 1
ATOM 1470 C C . TRP A 1 184 ? 2.403 -17.539 -16.164 1.00 96.62 184 TRP A C 1
ATOM 1472 O O . TRP A 1 184 ? 3.043 -17.306 -17.190 1.00 96.62 184 TRP A O 1
ATOM 1482 N N . LEU A 1 185 ? 3.008 -17.799 -15.004 1.00 95.56 185 LEU A N 1
ATOM 1483 C CA . LEU A 1 185 ? 4.459 -17.911 -14.851 1.00 95.56 185 LEU A CA 1
ATOM 1484 C C . LEU A 1 185 ? 5.024 -19.260 -15.329 1.00 95.56 185 LEU A C 1
ATOM 1486 O O . LEU A 1 185 ? 6.240 -19.371 -15.474 1.00 95.56 185 LEU A O 1
ATOM 1490 N N . GLY A 1 186 ? 4.182 -20.270 -15.576 1.00 95.75 186 GLY A N 1
ATOM 1491 C CA . GLY A 1 186 ? 4.617 -21.629 -15.910 1.00 95.75 186 GLY A CA 1
ATOM 1492 C C . GLY A 1 186 ? 5.286 -22.360 -14.739 1.00 95.75 186 GLY A C 1
ATOM 1493 O O . GLY A 1 186 ? 6.187 -23.172 -14.948 1.00 95.75 186 GLY A O 1
ATOM 1494 N N . LEU A 1 187 ? 4.898 -22.051 -13.498 1.00 95.69 187 LEU A N 1
ATOM 1495 C CA . LEU A 1 187 ? 5.481 -22.661 -12.304 1.00 95.69 187 LEU A CA 1
ATOM 1496 C C . LEU A 1 187 ? 4.975 -24.090 -12.094 1.00 95.69 187 LEU A C 1
ATOM 1498 O O . LEU A 1 187 ? 3.801 -24.403 -12.282 1.00 95.69 187 LEU A O 1
ATOM 1502 N N . THR A 1 188 ? 5.863 -24.950 -11.598 1.00 95.81 188 THR A N 1
ATOM 1503 C CA . THR A 1 188 ? 5.467 -26.253 -11.052 1.00 95.81 188 THR A CA 1
ATOM 1504 C C . THR A 1 188 ? 4.752 -26.083 -9.710 1.00 95.81 188 THR A C 1
ATOM 1506 O O . THR A 1 188 ? 4.905 -25.063 -9.036 1.00 95.81 188 THR A O 1
ATOM 1509 N N . PHE A 1 189 ? 4.054 -27.126 -9.249 1.00 91.75 189 PHE A N 1
ATOM 1510 C CA . PHE A 1 189 ? 3.448 -27.132 -7.912 1.00 91.75 189 PHE A CA 1
ATOM 1511 C C . PHE A 1 189 ? 4.466 -26.820 -6.801 1.00 91.75 189 PHE A C 1
ATOM 1513 O O . PHE A 1 189 ? 4.166 -26.070 -5.877 1.00 91.75 189 PHE A O 1
ATOM 1520 N N . LYS A 1 190 ? 5.701 -27.329 -6.926 1.00 94.81 190 LYS A N 1
ATOM 1521 C CA . LYS A 1 190 ? 6.791 -27.024 -5.986 1.00 94.81 190 LYS A CA 1
ATOM 1522 C C . LYS A 1 190 ? 7.156 -25.536 -6.001 1.00 94.81 190 LYS A C 1
ATOM 1524 O O . LYS A 1 190 ? 7.323 -24.952 -4.938 1.00 94.81 190 LYS A O 1
ATOM 1529 N N . GLY A 1 191 ? 7.235 -24.924 -7.186 1.00 93.38 191 GLY A N 1
ATOM 1530 C CA . GLY A 1 191 ? 7.516 -23.490 -7.333 1.00 93.38 191 GLY A CA 1
ATOM 1531 C C . GLY A 1 191 ? 6.388 -22.591 -6.817 1.00 93.38 191 GLY A C 1
ATOM 1532 O O . GLY A 1 191 ? 6.651 -21.498 -6.330 1.00 93.38 191 GLY A O 1
ATOM 1533 N N . ALA A 1 192 ? 5.143 -23.066 -6.873 1.00 94.81 192 ALA A N 1
ATOM 1534 C CA . ALA A 1 192 ? 3.965 -22.342 -6.399 1.00 94.81 192 ALA A CA 1
ATOM 1535 C C . ALA A 1 192 ? 3.638 -22.581 -4.914 1.00 94.81 192 ALA A C 1
ATOM 1537 O O . ALA A 1 192 ? 2.761 -21.912 -4.368 1.00 94.81 192 ALA A O 1
ATOM 1538 N N . PHE A 1 193 ? 4.310 -23.533 -4.256 1.00 95.56 193 PHE A N 1
ATOM 1539 C CA . PHE A 1 193 ? 3.905 -24.064 -2.953 1.00 95.56 193 PHE A CA 1
ATOM 1540 C C . PHE A 1 193 ? 3.706 -22.980 -1.891 1.00 95.56 193 PHE A C 1
ATOM 1542 O O . PHE A 1 193 ? 2.679 -22.973 -1.221 1.00 95.56 193 PHE A O 1
ATOM 1549 N N . VAL A 1 194 ? 4.652 -22.045 -1.757 1.00 94.12 194 VAL A N 1
ATOM 1550 C CA . VAL A 1 194 ? 4.584 -20.991 -0.730 1.00 94.12 194 VAL A CA 1
ATOM 1551 C C . VAL A 1 194 ? 3.387 -20.068 -0.968 1.00 94.12 194 VAL A C 1
ATOM 1553 O O . VAL A 1 194 ? 2.598 -19.843 -0.050 1.00 94.12 194 VAL A O 1
ATOM 1556 N N . THR A 1 195 ? 3.201 -19.589 -2.200 1.00 93.00 195 THR A N 1
ATOM 1557 C CA . THR A 1 195 ? 2.065 -18.733 -2.572 1.00 93.00 195 THR A CA 1
ATOM 1558 C C . THR A 1 195 ? 0.734 -19.459 -2.379 1.00 93.00 195 THR A C 1
ATOM 1560 O O . THR A 1 195 ? -0.200 -18.883 -1.826 1.00 93.00 195 THR A O 1
ATOM 1563 N N . LEU A 1 196 ? 0.644 -20.736 -2.763 1.00 95.69 196 LEU A N 1
ATOM 1564 C CA . LEU A 1 196 ? -0.560 -21.546 -2.559 1.00 95.69 196 LEU A CA 1
ATOM 1565 C C . LEU A 1 196 ? -0.845 -21.774 -1.070 1.00 95.69 196 LEU A C 1
ATOM 1567 O O . LEU A 1 196 ? -1.981 -21.606 -0.636 1.00 95.69 196 LEU A O 1
ATOM 1571 N N . ALA A 1 197 ? 0.171 -22.111 -0.275 1.00 97.00 197 ALA A N 1
ATOM 1572 C CA . ALA A 1 197 ? 0.024 -22.362 1.154 1.00 97.00 197 ALA A CA 1
ATOM 1573 C C . ALA A 1 197 ? -0.438 -21.104 1.907 1.00 97.00 197 ALA A C 1
ATOM 1575 O O . ALA A 1 197 ? -1.401 -21.164 2.672 1.00 97.00 197 ALA A O 1
ATOM 1576 N N . LEU A 1 198 ? 0.195 -19.952 1.659 1.00 97.56 198 LEU A N 1
ATOM 1577 C CA . LEU A 1 198 ? -0.198 -18.676 2.269 1.00 97.56 198 LEU A CA 1
ATOM 1578 C C . LEU A 1 198 ? -1.564 -18.190 1.765 1.00 97.56 198 LEU A C 1
ATOM 1580 O O . LEU A 1 198 ? -2.353 -17.640 2.540 1.00 97.56 198 LEU A O 1
ATOM 1584 N N . GLY A 1 199 ? -1.875 -18.441 0.491 1.00 96.88 199 GLY A N 1
ATOM 1585 C CA . GLY A 1 199 ? -3.163 -18.115 -0.107 1.00 96.88 199 GLY A CA 1
ATOM 1586 C C . GLY A 1 199 ? -4.311 -18.908 0.517 1.00 96.88 199 GLY A C 1
ATOM 1587 O O . GLY A 1 199 ? -5.294 -18.328 0.982 1.00 96.88 199 GLY A O 1
ATOM 1588 N N . LEU A 1 200 ? -4.150 -20.232 0.615 1.00 97.06 200 LEU A N 1
ATOM 1589 C CA . LEU A 1 200 ? -5.096 -21.127 1.284 1.00 97.06 200 LEU A CA 1
ATOM 1590 C C . LEU A 1 200 ? -5.237 -20.793 2.769 1.00 97.06 200 LEU A C 1
ATOM 1592 O O . LEU A 1 200 ? -6.347 -20.811 3.298 1.00 97.06 200 LEU A O 1
ATOM 1596 N N . TRP A 1 201 ? -4.136 -20.452 3.443 1.00 98.00 201 TRP A N 1
ATOM 1597 C CA . TRP A 1 201 ? -4.184 -20.085 4.853 1.00 98.00 201 TRP A CA 1
ATOM 1598 C C . TRP A 1 201 ? -4.961 -18.786 5.070 1.00 98.00 201 TRP A C 1
ATOM 1600 O O . TRP A 1 201 ? -5.846 -18.741 5.927 1.00 98.00 201 TRP A O 1
ATOM 1610 N N . THR A 1 202 ? -4.707 -17.756 4.262 1.00 97.94 202 THR A N 1
ATOM 1611 C CA . THR A 1 202 ? -5.502 -16.523 4.302 1.00 97.94 202 THR A CA 1
ATOM 1612 C C . THR A 1 202 ? -6.977 -16.825 4.050 1.00 97.94 202 THR A C 1
ATOM 1614 O O . THR A 1 202 ? -7.812 -16.443 4.866 1.00 97.94 202 THR A O 1
ATOM 1617 N N . ALA A 1 203 ? -7.302 -17.584 2.997 1.00 97.50 203 ALA A N 1
ATOM 1618 C CA . ALA A 1 203 ? -8.679 -17.947 2.669 1.00 97.50 203 ALA A CA 1
ATOM 1619 C C . ALA A 1 203 ? -9.377 -18.696 3.817 1.00 97.50 203 ALA A C 1
ATOM 1621 O O . ALA A 1 203 ? -10.507 -18.361 4.172 1.00 97.50 203 ALA A O 1
ATOM 1622 N N . ALA A 1 204 ? -8.697 -19.652 4.455 1.00 97.62 204 ALA A N 1
ATOM 1623 C CA . ALA A 1 204 ? -9.222 -20.381 5.605 1.00 97.62 204 ALA A CA 1
ATOM 1624 C C . ALA A 1 204 ? -9.522 -19.450 6.793 1.00 97.62 204 ALA A C 1
ATOM 1626 O O . ALA A 1 204 ? -10.588 -19.552 7.402 1.00 97.62 204 ALA A O 1
ATOM 1627 N N . LEU A 1 205 ? -8.626 -18.503 7.102 1.00 97.88 205 LEU A N 1
ATOM 1628 C CA . LEU A 1 205 ? -8.863 -17.506 8.152 1.00 97.88 205 LEU A CA 1
ATOM 1629 C C . LEU A 1 205 ? -10.022 -16.566 7.787 1.00 97.88 205 LEU A C 1
ATOM 1631 O O . LEU A 1 205 ? -10.836 -16.231 8.649 1.00 97.88 205 LEU A O 1
ATOM 1635 N N . THR A 1 206 ? -10.137 -16.175 6.516 1.00 97.25 206 THR A N 1
ATOM 1636 C CA . THR A 1 206 ? -11.234 -15.338 6.021 1.00 97.25 206 THR A CA 1
ATOM 1637 C C . THR A 1 206 ? -12.583 -16.054 6.125 1.00 97.25 206 THR A C 1
ATOM 1639 O O . THR A 1 206 ? -13.542 -15.443 6.599 1.00 97.25 206 THR A O 1
ATOM 1642 N N . ILE A 1 207 ? -12.660 -17.338 5.755 1.00 96.81 207 ILE A N 1
ATOM 1643 C CA . ILE A 1 207 ? -13.863 -18.179 5.897 1.00 96.81 207 ILE A CA 1
ATOM 1644 C C . ILE A 1 207 ? -14.207 -18.366 7.375 1.00 96.81 207 ILE A C 1
ATOM 1646 O O . ILE A 1 207 ? -15.360 -18.190 7.767 1.00 96.81 207 ILE A O 1
ATOM 1650 N N . TRP A 1 208 ? -13.216 -18.641 8.228 1.00 96.19 208 TRP A N 1
ATOM 1651 C CA . TRP A 1 208 ? -13.453 -18.763 9.666 1.00 96.19 208 TRP A CA 1
ATOM 1652 C C . TRP A 1 208 ? -14.021 -17.467 10.260 1.00 96.19 208 TRP A C 1
ATOM 1654 O O . TRP A 1 208 ? -14.947 -17.509 11.073 1.00 96.19 208 TRP A O 1
ATOM 1664 N N . GLY A 1 209 ? -13.551 -16.312 9.781 1.00 94.12 209 GLY A N 1
ATOM 1665 C CA . GLY A 1 209 ? -14.075 -15.001 10.159 1.00 94.12 209 GLY A CA 1
ATOM 1666 C C . GLY A 1 209 ? -15.518 -14.740 9.714 1.00 94.12 209 GLY A C 1
ATOM 1667 O O . GLY A 1 209 ? -16.166 -13.858 10.274 1.00 94.12 209 GLY A O 1
ATOM 1668 N N . MET A 1 210 ? -16.069 -15.508 8.766 1.00 93.06 210 MET A N 1
ATOM 1669 C CA . MET A 1 210 ? -17.504 -15.452 8.457 1.00 93.06 210 MET A CA 1
ATOM 1670 C C . MET A 1 210 ? -18.353 -16.049 9.586 1.00 93.06 210 MET A C 1
ATOM 1672 O O . MET A 1 210 ? -19.445 -15.545 9.844 1.00 93.06 210 MET A O 1
ATOM 1676 N N . VAL A 1 211 ? -17.838 -17.079 10.269 1.00 92.25 211 VAL A N 1
ATOM 1677 C CA . VAL A 1 211 ? -18.520 -17.782 11.368 1.00 92.25 211 VAL A CA 1
ATOM 1678 C C . VAL A 1 211 ? -18.241 -17.109 12.713 1.00 92.25 211 VAL A C 1
ATOM 1680 O O . VAL A 1 211 ? -19.169 -16.829 13.469 1.00 92.25 211 VAL A O 1
ATOM 1683 N N . LYS A 1 212 ? -16.969 -16.822 13.022 1.00 91.44 212 LYS A N 1
ATOM 1684 C CA . LYS A 1 212 ? -16.544 -16.242 14.304 1.00 91.44 212 LYS A CA 1
ATOM 1685 C C . LYS A 1 212 ? -15.689 -14.995 14.092 1.00 91.44 212 LYS A C 1
ATOM 1687 O O . LYS A 1 212 ? -14.481 -15.072 13.879 1.00 91.44 212 LYS A O 1
ATOM 1692 N N . ARG A 1 213 ? -16.324 -13.830 14.213 1.00 88.50 213 ARG A N 1
ATOM 1693 C CA . ARG A 1 213 ? -15.677 -12.523 14.035 1.00 88.50 213 ARG A CA 1
ATOM 1694 C C . ARG A 1 213 ? -14.918 -12.132 15.294 1.00 88.50 213 ARG A C 1
ATOM 1696 O O . ARG A 1 213 ? -15.516 -11.974 16.354 1.00 88.50 213 ARG A O 1
ATOM 1703 N N . THR A 1 214 ? -13.602 -11.984 15.176 1.00 92.94 214 THR A N 1
ATOM 1704 C CA . THR A 1 214 ? -12.764 -11.436 16.246 1.00 92.94 214 THR A CA 1
ATOM 1705 C C . THR A 1 214 ? -11.643 -10.604 15.640 1.00 92.94 214 THR A C 1
ATOM 1707 O O . THR A 1 214 ? -11.030 -11.009 14.654 1.00 92.94 214 THR A O 1
ATOM 1710 N N . GLU A 1 215 ? -11.309 -9.487 16.279 1.00 90.94 215 GLU A N 1
ATOM 1711 C CA . GLU A 1 215 ? -10.220 -8.606 15.842 1.00 90.94 215 GLU A CA 1
ATOM 1712 C C . GLU A 1 215 ? -8.872 -9.345 15.767 1.00 90.94 215 GLU A C 1
ATOM 1714 O O . GLU A 1 215 ? -8.086 -9.153 14.840 1.00 90.94 215 GLU A O 1
ATOM 1719 N N . LYS A 1 216 ? -8.611 -10.258 16.714 1.00 94.88 216 LYS A N 1
ATOM 1720 C CA . LYS A 1 216 ? -7.395 -11.087 16.726 1.00 94.88 216 LYS A CA 1
ATOM 1721 C C . LYS A 1 216 ? -7.290 -11.964 15.476 1.00 94.88 216 LYS A C 1
ATOM 1723 O O . LYS A 1 216 ? -6.195 -12.118 14.932 1.00 94.88 216 LYS A O 1
ATOM 1728 N N . LEU A 1 217 ? -8.408 -12.541 15.032 1.00 96.62 217 LEU A N 1
ATOM 1729 C CA . LEU A 1 217 ? -8.455 -13.338 13.810 1.00 96.62 217 LEU A CA 1
ATOM 1730 C C . LEU A 1 217 ? -8.178 -12.467 12.584 1.00 96.62 217 LEU A C 1
ATOM 1732 O O . LEU A 1 217 ? -7.361 -12.855 11.755 1.00 96.62 217 LEU A O 1
ATOM 1736 N N . ASP A 1 218 ? -8.786 -11.285 12.501 1.00 96.25 218 ASP A N 1
ATOM 1737 C CA . ASP A 1 218 ? -8.622 -10.387 11.355 1.00 96.25 218 ASP A CA 1
ATOM 1738 C C . ASP A 1 218 ? -7.214 -9.785 11.269 1.00 96.25 218 ASP A C 1
ATOM 1740 O O . ASP A 1 218 ? -6.649 -9.704 10.179 1.00 96.25 218 ASP A O 1
ATOM 1744 N N . LYS A 1 219 ? -6.576 -9.476 12.406 1.00 95.81 219 LYS A N 1
ATOM 1745 C CA . LYS A 1 219 ? -5.151 -9.103 12.450 1.00 95.81 219 LYS A CA 1
ATOM 1746 C C . LYS A 1 219 ? -4.247 -10.232 11.952 1.00 95.81 219 LYS A C 1
ATOM 1748 O O . LYS A 1 219 ? -3.314 -9.971 11.195 1.00 95.81 219 LYS A O 1
ATOM 1753 N N . LYS A 1 220 ? -4.523 -11.482 12.348 1.00 97.62 220 LYS A N 1
ATOM 1754 C CA . LYS A 1 220 ? -3.770 -12.653 11.870 1.00 97.62 220 LYS A CA 1
ATOM 1755 C C . LYS A 1 220 ? -3.996 -12.890 10.377 1.00 97.62 220 LYS A C 1
ATOM 1757 O O . LYS A 1 220 ? -3.031 -13.109 9.659 1.00 97.62 220 LYS A O 1
ATOM 1762 N N . MET A 1 221 ? -5.244 -12.823 9.917 1.00 97.81 221 MET A N 1
ATOM 1763 C CA . MET A 1 221 ? -5.602 -12.958 8.504 1.00 97.81 221 MET A CA 1
ATOM 1764 C C . MET A 1 221 ? -4.878 -11.909 7.663 1.00 97.81 221 MET A C 1
ATOM 1766 O O . MET A 1 221 ? -4.221 -12.269 6.694 1.00 97.81 221 MET A O 1
ATOM 1770 N N . TYR A 1 222 ? -4.900 -10.645 8.092 1.00 97.44 222 TYR A N 1
ATOM 1771 C CA . TYR A 1 222 ? -4.191 -9.570 7.409 1.00 97.44 222 TYR A CA 1
ATOM 1772 C C . TYR A 1 222 ? -2.675 -9.798 7.356 1.00 97.44 222 TYR A C 1
ATOM 1774 O O . TYR A 1 222 ? -2.066 -9.563 6.318 1.00 97.44 222 TYR A O 1
ATOM 1782 N N . LEU A 1 223 ? -2.064 -10.284 8.443 1.00 97.44 223 LEU A N 1
ATOM 1783 C CA . LEU A 1 223 ? -0.635 -10.608 8.461 1.00 97.44 223 LEU A CA 1
ATOM 1784 C C . LEU A 1 223 ? -0.291 -11.707 7.447 1.00 97.44 223 LEU A C 1
ATOM 1786 O O . LEU A 1 223 ? 0.650 -11.544 6.679 1.00 97.44 223 LEU A O 1
ATOM 1790 N N . VAL A 1 224 ? -1.059 -12.802 7.419 1.00 98.12 224 VAL A N 1
ATOM 1791 C CA . VAL A 1 224 ? -0.833 -13.903 6.465 1.00 98.12 224 VAL A CA 1
ATOM 1792 C C . VAL A 1 224 ? -1.075 -13.430 5.028 1.00 98.12 224 VAL A C 1
ATOM 1794 O O . VAL A 1 224 ? -0.273 -13.743 4.154 1.00 98.12 224 VAL A O 1
ATOM 1797 N N . TRP A 1 225 ? -2.101 -12.603 4.800 1.00 98.12 225 TRP A N 1
ATOM 1798 C CA . TRP A 1 225 ? -2.348 -11.953 3.511 1.00 98.12 225 TRP A CA 1
ATOM 1799 C C . TRP A 1 225 ? -1.172 -11.060 3.083 1.00 98.12 225 TRP A C 1
ATOM 1801 O O . TRP A 1 225 ? -0.755 -11.112 1.933 1.00 98.12 225 TRP A O 1
ATOM 1811 N N . SER A 1 226 ? -0.589 -10.286 4.004 1.00 96.81 226 SER A N 1
ATOM 1812 C CA . SER A 1 226 ? 0.591 -9.455 3.719 1.00 96.81 226 SER A CA 1
ATOM 1813 C C . SER A 1 226 ? 1.852 -10.269 3.430 1.00 96.81 226 SER A C 1
ATOM 1815 O O . SER A 1 226 ? 2.738 -9.758 2.763 1.00 96.81 226 SER A O 1
ATOM 1817 N N . CYS A 1 227 ? 1.967 -11.497 3.946 1.00 97.19 227 CYS A N 1
ATOM 1818 C CA . CYS A 1 227 ? 3.053 -12.409 3.575 1.00 97.19 227 CYS A CA 1
ATOM 1819 C C . CYS A 1 227 ? 2.806 -13.101 2.229 1.00 97.19 227 CYS A C 1
ATOM 1821 O O . CYS A 1 227 ? 3.758 -13.531 1.587 1.00 97.19 227 CYS A O 1
ATOM 1823 N N . TRP A 1 228 ? 1.538 -13.296 1.861 1.00 96.62 228 TRP A N 1
ATOM 1824 C CA . TRP A 1 228 ? 1.144 -13.881 0.581 1.00 96.62 228 TRP A CA 1
ATOM 1825 C C . TRP A 1 228 ? 1.388 -12.926 -0.591 1.00 96.62 228 TRP A C 1
ATOM 1827 O O . TRP A 1 228 ? 1.825 -13.380 -1.649 1.00 96.62 228 TRP A O 1
ATOM 1837 N N . LEU A 1 229 ? 1.055 -11.647 -0.389 1.00 92.00 229 LEU A N 1
ATOM 1838 C CA . LEU A 1 229 ? 1.256 -10.561 -1.344 1.00 92.00 229 LEU A CA 1
ATOM 1839 C C . LEU A 1 229 ? 2.746 -10.295 -1.599 1.00 92.00 229 LEU A C 1
ATOM 1841 O O . LEU A 1 229 ? 3.093 -10.108 -2.787 1.00 92.00 229 LEU A O 1
#

InterPro domains:
  IPR000537 UbiA prenyltransferase [PF01040] (24-225)
  IPR044878 UbiA prenyltransferase superfamily [G3DSA:1.10.357.140] (22-109)
  IPR050475 Prenyltransferase/isoprenoid biosynthesis [PTHR42723] (1-212)

Sequence (229 aa):
MLWVWLVMLQFTLHNQRRPESIIEDNINKPWRPLPSGRISVKGANYLLFVTYLAVSVLSFQLGVITHFVVFTGLVCWYNDLGGSDRSGLFRNFLNASGYACLFSASLRICLDPSGESRIGDRATSWTLIMVLVIFTTIHAQEFRDEAGDKARRRQNIITSIGHSRARLLLVTFMGFWCAFIPSWLGLTFKGAFVTLALGLWTAALTIWGMVKRTEKLDKKMYLVWSCWL

Radius of gyration: 18.61 Å; chains: 1; bounding box: 41×46×45 Å

Foldseek 3Di:
DVLLVLLVLLLVLLQCLDPLSLQLCVVQPCVDCDNVVVADSVRSVVSNVVSVVVNCVVCVQQVLNVLSVQLVVLSCCCRVVCQCQPAALSVLVSQLSNQLSVLVSVCCSVPPSPNPDDDDPVSVVVSVLVSVLSSQAVLLVCLLSVVSCVVSVGHHPCNVPNLVVSLVSNLVSLVVCLPPVCVVVVHDCVRSVLLNVLSVVLNVLSVVCVVPPDSVSSVVSVVSVVVND

Secondary structure (DSSP, 8-state):
-HHHHHHHHHHHHHHHSSHHHHHHHHHH-TTSTTTTTSS-HHHHHHHHHHHHHHHHHHHHHTT-HHHHHHHHHHHHHHHTSSGGGS-HHHHHHHHHHHHHHHHHHHHHHHH-TTS-SPPPHHHHHHHHHHHHHHHHHTTHHHHHHHHHHHHTT---HHHHH-HHHHHHHHHHHHHHHHHHHHHHHT--HHHHHHHHHHHHHHHHHHHHHHHS--HHHHHHHHHHHHHH-

Organism: NCBI:txid1469910